Protein AF-A0A6S7LQN9-F1 (afdb_monomer_lite)

pLDDT: mean 71.07, std 19.49, range [30.97, 92.56]

Secondary structure (DSSP, 8-state):
--HHHHHHHHHHHHHHHTGGGS-HHHHHHHHHTSTTTTTTHHHHHHHHHHHHS-S-THHHHHHHHHHHHHT-GGGTT--HHHHHHHHHHHHHSPPGGG---HHHHHHHHHHTSS---TT------------------THHHHHHHHHHTTSSSS------------------------------------

Structure (mmCIF, N/CA/C/O backbone):
data_AF-A0A6S7LQN9-F1
#
_entry.id   AF-A0A6S7LQN9-F1
#
loop_
_atom_site.group_PDB
_atom_site.id
_atom_site.type_symbol
_atom_site.label_atom_id
_atom_site.label_alt_id
_atom_site.label_comp_id
_atom_site.label_asym_id
_atom_site.label_entity_id
_atom_site.label_seq_id
_atom_site.pdbx_PDB_ins_code
_atom_site.Cartn_x
_atom_site.Cartn_y
_atom_site.Cartn_z
_atom_site.occupancy
_atom_site.B_iso_or_equiv
_atom_site.auth_seq_id
_atom_site.auth_comp_id
_atom_site.auth_asym_id
_atom_site.auth_atom_id
_atom_site.pdbx_PDB_model_num
ATOM 1 N N . MET A 1 1 ? -16.834 21.176 18.671 1.00 56.72 1 MET A N 1
ATOM 2 C CA . MET A 1 1 ? -17.525 20.290 19.629 1.00 56.72 1 MET A CA 1
ATOM 3 C C . MET A 1 1 ? -18.292 19.174 18.901 1.00 56.72 1 MET A C 1
ATOM 5 O O . MET A 1 1 ? -19.490 19.031 19.077 1.00 56.72 1 MET A O 1
ATOM 9 N N . LYS A 1 2 ? -17.626 18.422 18.012 1.00 74.44 2 LYS A N 1
ATOM 10 C CA . LYS A 1 2 ? -18.178 17.192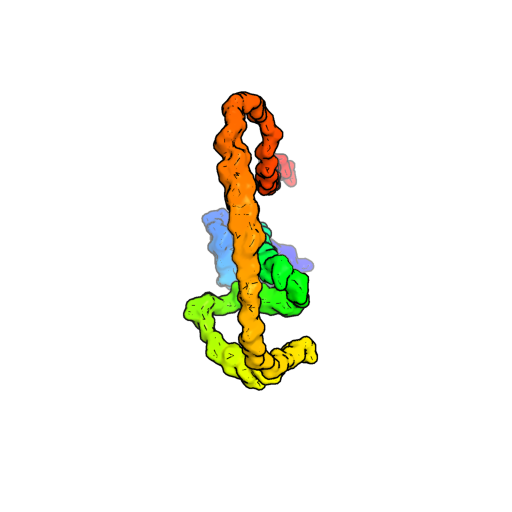 17.399 1.00 74.44 2 LYS A CA 1
ATOM 11 C C . LYS A 1 2 ? -17.255 16.018 17.716 1.00 74.44 2 LYS A C 1
ATOM 13 O O . LYS A 1 2 ? -17.703 15.041 18.285 1.00 74.44 2 LYS A O 1
ATOM 18 N N . ILE A 1 3 ? -15.952 16.218 17.516 1.00 80.56 3 ILE A N 1
ATOM 19 C CA . ILE A 1 3 ? -14.895 15.243 17.828 1.00 80.56 3 ILE A CA 1
ATOM 20 C C . ILE A 1 3 ? -14.912 14.788 19.298 1.00 80.56 3 ILE A C 1
ATOM 22 O O . ILE A 1 3 ? -14.775 13.602 19.558 1.00 80.56 3 ILE A O 1
ATOM 26 N N . GLU A 1 4 ? -15.113 15.697 20.257 1.00 83.69 4 GLU A N 1
ATOM 27 C CA . GLU A 1 4 ? -15.193 15.331 21.684 1.00 83.69 4 GLU A CA 1
ATOM 28 C C . GLU A 1 4 ? -16.375 14.392 21.971 1.00 83.69 4 GLU A C 1
ATOM 30 O O . GLU A 1 4 ? -16.213 13.400 22.671 1.00 83.69 4 GLU A O 1
ATOM 35 N N . CYS A 1 5 ? -17.536 14.635 21.352 1.00 85.62 5 CYS A N 1
ATOM 36 C CA . CYS A 1 5 ? -18.701 13.760 21.485 1.00 85.62 5 CYS A CA 1
ATOM 37 C C . CYS A 1 5 ? -18.461 12.388 20.838 1.00 85.62 5 CYS A C 1
ATOM 39 O O . CYS A 1 5 ? -18.818 11.369 21.419 1.00 85.62 5 CYS A O 1
ATOM 41 N N . GLU A 1 6 ? -17.815 12.348 19.667 1.00 87.56 6 GLU A N 1
ATOM 42 C CA . GLU A 1 6 ? -17.432 11.085 19.015 1.00 87.56 6 GLU A CA 1
ATOM 43 C C . GLU A 1 6 ? -16.449 10.282 19.878 1.00 87.56 6 GLU A C 1
ATOM 45 O O . GLU A 1 6 ? -16.543 9.059 19.982 1.00 87.56 6 GLU A O 1
ATOM 50 N N . TRP A 1 7 ? -15.516 10.968 20.539 1.00 88.62 7 TRP A N 1
ATOM 51 C CA . TRP A 1 7 ? -14.546 10.345 21.433 1.00 88.62 7 TRP A CA 1
ATOM 52 C C . TRP A 1 7 ? -15.206 9.744 22.676 1.00 88.62 7 TRP A C 1
ATOM 54 O O . TRP A 1 7 ? -14.879 8.623 23.074 1.00 88.62 7 TRP A O 1
ATOM 64 N N . ASP A 1 8 ? -16.170 10.448 23.264 1.00 87.94 8 ASP A N 1
ATOM 65 C CA . ASP A 1 8 ? -16.919 9.939 24.411 1.00 87.94 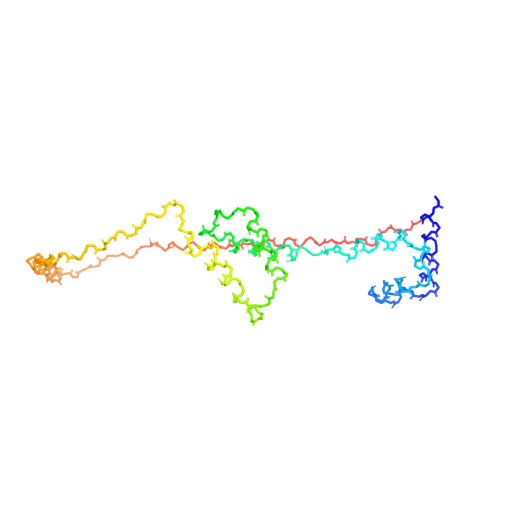8 ASP A CA 1
ATOM 66 C C . ASP A 1 8 ? -17.821 8.754 24.024 1.00 87.94 8 ASP A C 1
ATOM 68 O O . ASP A 1 8 ? -17.883 7.757 24.750 1.00 87.94 8 ASP A O 1
ATOM 72 N N . GLU A 1 9 ? -18.441 8.785 22.840 1.00 86.44 9 GLU A N 1
ATOM 73 C CA . GLU A 1 9 ? -19.190 7.643 22.299 1.00 86.44 9 GLU A CA 1
ATOM 74 C C . GLU A 1 9 ? -18.304 6.412 22.073 1.00 86.44 9 GLU A C 1
ATOM 76 O O . GLU A 1 9 ? -18.732 5.280 22.334 1.00 86.44 9 GLU A O 1
ATOM 81 N N . LEU A 1 10 ? -17.069 6.622 21.610 1.00 86.88 10 LEU A N 1
ATOM 82 C CA . LEU A 1 10 ? -16.093 5.555 21.431 1.00 86.88 10 LEU A CA 1
ATOM 83 C C . LEU A 1 10 ? -15.695 4.935 22.773 1.00 86.88 10 LEU A C 1
ATOM 85 O O . LEU A 1 10 ? -15.707 3.709 22.895 1.00 86.88 10 LEU A O 1
ATOM 89 N N . LYS A 1 11 ? -15.385 5.749 23.791 1.00 87.19 11 LYS A N 1
ATOM 90 C CA . LYS A 1 11 ? -15.075 5.249 25.144 1.00 87.19 11 LYS A CA 1
ATOM 91 C C . LYS A 1 11 ? -16.216 4.406 25.696 1.00 87.19 11 LYS A C 1
ATOM 93 O O . LYS A 1 11 ? -15.990 3.285 26.149 1.00 87.19 11 LYS A O 1
ATOM 98 N N . GLN A 1 12 ? -17.446 4.903 25.569 1.00 86.44 12 GLN A N 1
ATOM 99 C CA . GLN A 1 12 ? -18.625 4.174 26.017 1.00 86.44 12 GLN A CA 1
ATOM 100 C C . GLN A 1 12 ? -18.774 2.842 25.270 1.00 86.44 12 GLN A C 1
ATOM 102 O O . GLN A 1 12 ? -19.103 1.821 25.874 1.00 86.44 12 GLN A O 1
ATOM 107 N N . LEU A 1 13 ? -18.497 2.814 23.963 1.00 84.25 13 LEU A N 1
ATOM 108 C CA . LEU A 1 13 ? -18.514 1.585 23.171 1.00 84.25 13 LEU A CA 1
ATOM 109 C C . LEU A 1 13 ? -17.426 0.597 23.623 1.00 84.25 13 LEU A C 1
ATOM 111 O O . LEU A 1 13 ? -17.706 -0.597 23.724 1.00 84.25 13 LEU A O 1
ATOM 115 N N . VAL A 1 14 ? -16.219 1.072 23.937 1.00 85.12 14 VAL A N 1
ATOM 116 C CA . VAL A 1 14 ? -15.110 0.246 24.449 1.00 85.12 14 VAL A CA 1
ATOM 117 C C . VAL A 1 14 ? -15.461 -0.393 25.790 1.00 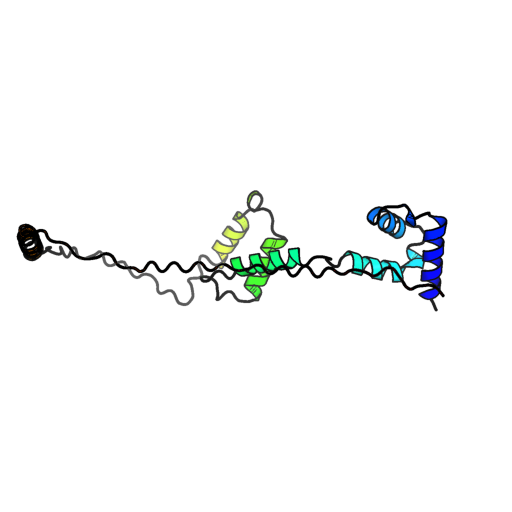85.12 14 VAL A C 1
ATOM 119 O O . VAL A 1 14 ? -15.233 -1.592 25.969 1.00 85.12 14 VAL A O 1
ATOM 122 N N . GLU A 1 15 ? -16.054 0.378 26.701 1.00 83.50 15 GLU A N 1
ATOM 123 C CA . GLU A 1 15 ? -16.475 -0.095 28.023 1.00 83.50 15 GLU A CA 1
ATOM 124 C C . GLU A 1 15 ? -17.654 -1.070 27.944 1.00 83.50 15 GLU A C 1
ATOM 126 O O . GLU A 1 15 ? -17.619 -2.131 28.562 1.00 83.50 15 GLU A O 1
ATOM 131 N N . THR A 1 16 ? -18.666 -0.764 27.129 1.00 82.00 16 THR A N 1
ATOM 132 C CA . THR A 1 16 ? -19.889 -1.582 27.021 1.00 82.00 16 THR A CA 1
ATOM 133 C C . THR A 1 16 ? -19.641 -2.903 26.290 1.00 82.00 16 THR A C 1
ATOM 135 O O . THR A 1 16 ? -20.256 -3.922 26.593 1.00 82.00 16 THR A O 1
ATOM 138 N N . THR A 1 17 ? -18.746 -2.895 25.300 1.00 78.12 17 THR A N 1
ATOM 139 C CA . THR A 1 17 ? -18.571 -4.018 24.363 1.00 78.12 17 THR A CA 1
ATOM 140 C C . THR A 1 17 ? -17.404 -4.932 24.750 1.00 78.12 17 THR A C 1
ATOM 142 O O . THR A 1 17 ? -17.168 -5.938 24.078 1.00 78.12 17 THR A O 1
ATOM 145 N N . GLY A 1 18 ? -16.673 -4.592 25.820 1.00 76.81 18 GLY A N 1
ATOM 146 C CA . GLY A 1 18 ? -15.538 -5.374 26.309 1.00 76.81 18 GLY A CA 1
ATOM 147 C C . GLY A 1 18 ? -14.388 -5.454 25.305 1.00 76.81 18 GLY A C 1
ATOM 148 O O . GLY A 1 18 ? -13.725 -6.480 25.221 1.00 76.81 18 GLY A O 1
ATOM 149 N N . LEU A 1 19 ? -14.143 -4.391 24.526 1.00 77.31 19 LEU A N 1
ATOM 150 C CA . LEU A 1 19 ? -13.122 -4.403 23.462 1.00 77.31 19 LEU A CA 1
ATOM 151 C C . LEU A 1 19 ? -11.696 -4.628 24.002 1.00 77.31 19 LEU A C 1
ATOM 153 O O . LEU A 1 19 ? -10.826 -5.064 23.259 1.00 77.31 19 LEU A O 1
ATOM 157 N N . LYS A 1 20 ? -11.464 -4.392 25.300 1.00 78.56 20 LYS A N 1
ATOM 158 C CA . LYS A 1 20 ? -10.161 -4.564 25.965 1.00 78.56 20 LYS A CA 1
ATOM 159 C C . LYS A 1 20 ? -9.659 -6.013 26.005 1.00 78.56 20 LYS A C 1
ATOM 161 O O . LYS A 1 20 ? -8.464 -6.220 26.167 1.00 78.56 20 LYS A O 1
ATOM 166 N N . THR A 1 21 ? -10.543 -7.005 25.895 1.00 84.44 21 THR A N 1
ATOM 167 C CA . THR A 1 21 ? -10.163 -8.430 25.930 1.00 84.44 21 THR A CA 1
ATOM 168 C C . THR A 1 21 ? -10.005 -9.043 24.539 1.00 84.44 21 THR A C 1
ATOM 170 O O . THR A 1 21 ? -9.638 -10.211 24.425 1.00 84.44 21 THR A O 1
ATOM 173 N N . MET A 1 22 ? -10.293 -8.279 23.481 1.00 84.62 22 MET A N 1
ATOM 174 C CA . MET A 1 22 ? -10.231 -8.736 22.094 1.00 84.62 22 MET A CA 1
ATOM 175 C C . MET A 1 22 ? -8.852 -8.496 21.476 1.00 84.62 22 MET A C 1
ATOM 177 O O . MET A 1 22 ? -8.089 -7.639 21.921 1.00 84.62 22 MET A O 1
ATOM 181 N N . THR A 1 23 ? -8.537 -9.246 20.417 1.00 88.88 23 THR A N 1
ATOM 182 C CA . THR A 1 23 ? -7.324 -8.989 19.635 1.00 88.88 23 THR A CA 1
ATOM 183 C C . THR A 1 23 ? -7.454 -7.674 18.867 1.00 88.88 23 THR A C 1
ATOM 185 O O . THR A 1 23 ? -8.559 -7.236 18.544 1.00 88.88 23 THR A O 1
ATOM 188 N N . TYR A 1 24 ? -6.324 -7.053 18.528 1.00 85.44 24 TYR A N 1
ATOM 189 C CA . TYR A 1 24 ? -6.292 -5.800 17.769 1.00 85.44 24 TYR A CA 1
ATOM 190 C C . TYR A 1 24 ? -7.148 -5.848 16.492 1.00 85.44 24 TYR A C 1
ATOM 192 O O . TYR A 1 24 ? -7.926 -4.933 16.226 1.00 85.44 24 TYR A O 1
ATOM 200 N N . VAL A 1 25 ? -7.046 -6.939 15.726 1.00 87.25 25 VAL A N 1
ATOM 201 C CA . VAL A 1 25 ? -7.793 -7.123 14.472 1.00 87.25 25 VAL A CA 1
ATOM 202 C C . VAL A 1 25 ? -9.295 -7.196 14.739 1.00 87.25 25 VAL A C 1
ATOM 204 O O . VAL A 1 25 ? -10.075 -6.532 14.057 1.00 87.25 25 VAL A O 1
ATOM 207 N N . ASP A 1 26 ? -9.698 -7.945 15.765 1.00 88.38 26 ASP A N 1
ATOM 208 C CA . ASP A 1 26 ? -11.107 -8.109 16.126 1.00 88.38 26 ASP A CA 1
ATOM 209 C C . ASP A 1 26 ? -11.726 -6.797 16.620 1.00 88.38 26 ASP A C 1
ATOM 211 O O . ASP A 1 26 ? -12.876 -6.497 16.293 1.00 88.38 26 ASP A O 1
ATOM 215 N N . VAL A 1 27 ? -10.962 -5.988 17.367 1.00 88.69 27 VAL A N 1
ATOM 216 C CA . VAL A 1 27 ? -11.401 -4.667 17.840 1.00 88.69 27 VAL A CA 1
ATOM 217 C C . VAL A 1 27 ? -11.757 -3.775 16.660 1.00 88.69 27 VAL A C 1
ATOM 219 O O . VAL A 1 27 ? -12.882 -3.277 16.590 1.00 88.69 27 VAL A O 1
ATOM 222 N N . TRP A 1 28 ? -10.835 -3.603 15.709 1.00 88.31 28 TRP A N 1
ATOM 223 C CA . TRP A 1 28 ? -11.076 -2.743 14.552 1.00 88.31 28 TRP A CA 1
ATOM 224 C C . TRP A 1 28 ? -12.162 -3.311 13.639 1.00 88.31 28 TRP A C 1
ATOM 226 O O . TRP A 1 28 ? -13.061 -2.568 13.249 1.00 88.31 28 TRP A O 1
ATOM 236 N N . ALA A 1 29 ? -12.172 -4.621 13.369 1.00 88.19 29 ALA A N 1
ATOM 237 C CA . ALA A 1 29 ? -13.218 -5.257 12.563 1.00 88.19 29 ALA A CA 1
ATOM 238 C C . ALA A 1 29 ? -14.621 -5.023 13.148 1.00 88.19 29 ALA A C 1
ATOM 240 O O . ALA A 1 29 ? -15.570 -4.707 12.420 1.00 88.19 29 ALA A O 1
ATOM 241 N N . LYS A 1 30 ? -14.752 -5.114 14.475 1.00 87.44 30 LYS A N 1
ATOM 242 C CA . LYS A 1 30 ? -16.006 -4.864 15.190 1.00 87.44 30 LYS A CA 1
ATOM 243 C C . LYS A 1 30 ? -16.375 -3.383 15.204 1.00 87.44 30 LYS A C 1
ATOM 245 O O . LYS A 1 30 ? -17.553 -3.060 15.066 1.00 87.44 30 LYS A O 1
ATOM 250 N N . LEU A 1 31 ? -15.392 -2.489 15.309 1.00 87.56 31 LEU A N 1
ATOM 251 C CA . LEU A 1 31 ? -15.600 -1.041 15.266 1.00 87.56 31 LEU A CA 1
ATOM 252 C C . LEU A 1 31 ? -16.098 -0.583 13.885 1.00 87.56 31 LEU A C 1
ATOM 254 O O . LEU A 1 31 ? -17.103 0.125 13.800 1.00 87.56 31 LEU A O 1
ATOM 258 N N . PHE A 1 32 ? -15.479 -1.075 12.806 1.00 87.56 32 PHE A N 1
ATOM 259 C CA . PHE A 1 32 ? -15.881 -0.792 11.422 1.00 87.56 32 PHE A CA 1
ATOM 260 C C . PHE A 1 32 ? -17.215 -1.437 11.021 1.00 87.56 32 PHE A C 1
ATOM 262 O O . PHE A 1 32 ? -17.888 -0.921 10.128 1.00 87.56 32 PHE A O 1
ATOM 269 N N . SER A 1 33 ? -17.611 -2.529 11.681 1.00 86.75 33 SER A N 1
ATOM 270 C CA . SER A 1 33 ? -18.896 -3.214 11.453 1.00 86.75 33 SER A CA 1
ATOM 271 C C . SER A 1 33 ? -20.013 -2.745 12.394 1.00 86.75 33 SER A C 1
ATOM 273 O O . SER A 1 33 ? -21.136 -3.243 12.319 1.00 86.75 33 SER A O 1
ATOM 275 N N . SER A 1 34 ? -19.721 -1.821 13.312 1.00 83.12 34 SER A N 1
ATOM 276 C CA . SER A 1 34 ? -20.685 -1.367 14.311 1.00 83.12 34 SER A CA 1
ATOM 277 C C . SER A 1 34 ? -21.764 -0.467 13.700 1.00 83.12 34 SER A C 1
ATOM 279 O O . SER A 1 34 ? -21.513 0.315 12.783 1.00 83.12 34 SER A O 1
ATOM 281 N N . SER A 1 35 ? -22.972 -0.502 14.269 1.00 79.00 35 SER A N 1
ATOM 282 C CA . SER A 1 35 ? -24.063 0.405 13.878 1.00 79.00 35 SER A CA 1
ATOM 283 C C . SER A 1 35 ? -23.761 1.881 14.171 1.00 79.00 35 SER A C 1
ATOM 285 O O . SER A 1 35 ? -24.465 2.755 13.680 1.00 79.00 35 SER A O 1
ATOM 287 N N . LYS A 1 36 ? -22.722 2.163 14.971 1.00 79.06 36 LYS A N 1
ATOM 288 C CA . LYS A 1 36 ? -22.250 3.511 15.322 1.00 79.06 36 LYS A CA 1
ATOM 289 C C . LYS A 1 36 ? -21.167 4.042 14.373 1.00 79.06 36 LYS A C 1
ATOM 291 O O . LYS A 1 36 ? -20.583 5.088 14.630 1.00 79.06 36 LYS A O 1
ATOM 296 N N . LYS A 1 37 ? -20.893 3.355 13.259 1.00 80.38 37 LYS A N 1
ATOM 297 C CA . LYS A 1 37 ? -19.904 3.792 12.263 1.00 80.38 37 LYS A CA 1
ATOM 298 C C . LYS A 1 37 ? -20.129 5.233 11.788 1.00 80.38 37 LYS A C 1
ATOM 300 O O . LYS A 1 37 ? -19.168 5.972 11.611 1.00 80.38 37 LYS A O 1
ATOM 305 N N . GLU A 1 38 ? -21.383 5.625 11.572 1.00 82.00 38 GLU A N 1
ATOM 306 C CA . GLU A 1 38 ? -21.719 6.966 11.082 1.00 82.00 38 GLU A CA 1
ATOM 307 C C . GLU A 1 38 ? -21.438 8.055 12.122 1.00 82.00 38 GLU A C 1
ATOM 309 O O . GLU A 1 38 ? -20.941 9.124 11.762 1.00 82.00 38 GLU A O 1
ATOM 314 N N . SER A 1 39 ? -21.688 7.779 13.409 1.00 84.50 39 SER A N 1
ATOM 315 C CA . SER A 1 39 ? -21.385 8.735 14.475 1.00 84.50 39 SER A CA 1
ATOM 316 C C . SER A 1 39 ? -19.881 8.865 14.704 1.00 84.50 39 SER A C 1
ATOM 318 O O . SER A 1 39 ? -19.405 9.969 14.913 1.00 84.50 39 SER A O 1
ATOM 320 N N . LEU A 1 40 ? -19.114 7.785 14.533 1.00 85.25 40 LEU A N 1
ATOM 321 C CA . LEU A 1 40 ? -17.652 7.758 14.688 1.00 85.25 40 LEU A CA 1
ATOM 322 C C . LEU A 1 40 ? -16.872 8.053 13.392 1.00 85.25 40 LEU A C 1
ATOM 324 O O . LEU A 1 40 ? -15.691 7.717 13.292 1.00 85.25 40 LEU A O 1
ATOM 328 N N . SER A 1 41 ? -17.520 8.635 12.381 1.00 88.31 41 SER A N 1
ATOM 329 C CA . SER A 1 41 ? -16.964 8.781 11.028 1.00 88.31 41 SER A CA 1
ATOM 330 C C . SER A 1 41 ? -15.589 9.455 10.972 1.00 88.31 41 SER A C 1
ATOM 332 O O . SER A 1 41 ? -14.719 8.965 10.252 1.00 88.31 41 SER A O 1
ATOM 334 N N . ASN A 1 42 ? -15.347 10.525 11.740 1.00 89.69 42 ASN A N 1
ATOM 335 C CA . ASN A 1 42 ? -14.067 11.236 11.679 1.00 89.69 42 ASN A CA 1
ATOM 336 C C . ASN A 1 42 ? -12.942 10.410 12.310 1.00 89.69 42 ASN A C 1
ATOM 338 O O . ASN A 1 42 ? -11.862 10.283 11.733 1.00 89.69 42 ASN A O 1
ATOM 342 N N . ILE A 1 43 ? -13.207 9.806 13.471 1.00 89.75 43 ILE A N 1
ATOM 343 C CA . ILE A 1 43 ? -12.233 8.962 14.174 1.00 89.75 43 ILE A CA 1
ATOM 344 C C . ILE A 1 43 ? -11.916 7.705 13.356 1.00 89.75 43 ILE A C 1
ATOM 346 O O . ILE A 1 43 ? -10.749 7.345 13.205 1.00 89.75 43 ILE A O 1
ATOM 350 N N . LEU A 1 44 ? -12.936 7.058 12.788 1.00 90.31 44 LEU A N 1
ATOM 351 C CA . LEU A 1 44 ? -12.756 5.878 11.943 1.00 90.31 44 LEU A CA 1
ATOM 352 C C . LEU A 1 44 ? -12.008 6.195 10.651 1.00 90.31 44 LEU A C 1
ATOM 354 O O . LEU A 1 44 ? -11.226 5.365 10.204 1.00 90.31 44 LEU A O 1
ATOM 358 N N . HIS A 1 45 ? -12.198 7.384 10.079 1.00 90.56 45 HIS A N 1
ATOM 359 C CA . HIS A 1 45 ? -11.448 7.804 8.899 1.00 90.56 45 HIS A CA 1
ATOM 360 C C . HIS A 1 45 ? -9.957 8.000 9.205 1.00 90.56 45 HIS A C 1
ATOM 362 O O . HIS A 1 45 ? -9.099 7.540 8.454 1.00 90.56 45 HIS A O 1
ATOM 368 N N . VAL A 1 46 ? -9.627 8.621 10.342 1.00 91.62 46 VAL A N 1
ATOM 369 C CA . VAL A 1 46 ? -8.229 8.741 10.789 1.00 91.62 46 VAL A CA 1
ATOM 370 C C . VAL A 1 46 ? -7.630 7.363 11.075 1.00 91.62 46 VAL A C 1
ATOM 372 O O . VAL A 1 46 ? -6.504 7.088 10.663 1.00 91.62 46 VAL A O 1
ATOM 375 N N . ALA A 1 47 ? -8.383 6.482 11.736 1.00 90.19 47 ALA A N 1
ATOM 376 C CA . ALA A 1 47 ? -7.949 5.114 11.990 1.00 90.19 47 ALA A CA 1
ATOM 377 C C . ALA A 1 47 ? -7.712 4.335 10.688 1.00 90.19 47 ALA A C 1
ATOM 379 O O . ALA A 1 47 ? -6.712 3.641 10.576 1.00 90.19 47 ALA A O 1
ATOM 380 N N . GLU A 1 48 ? -8.580 4.483 9.686 1.00 90.69 48 GLU A N 1
ATOM 381 C CA . GLU A 1 48 ? -8.412 3.875 8.363 1.00 90.69 48 GLU A CA 1
ATOM 382 C C . GLU A 1 48 ? -7.105 4.324 7.699 1.00 90.69 48 GLU A C 1
ATOM 384 O O . GLU A 1 48 ? -6.343 3.485 7.225 1.00 90.69 48 GLU A O 1
ATOM 389 N N . ILE A 1 49 ? -6.792 5.624 7.736 1.00 91.31 49 ILE A N 1
ATOM 390 C CA . ILE A 1 49 ? -5.522 6.145 7.210 1.00 91.31 49 ILE A CA 1
ATOM 391 C C . ILE A 1 49 ? -4.338 5.534 7.966 1.00 91.31 49 ILE A C 1
ATOM 393 O O . ILE A 1 49 ? -3.407 5.035 7.339 1.00 91.31 49 ILE A O 1
ATOM 397 N N . LEU A 1 50 ? -4.380 5.534 9.302 1.00 89.88 50 LEU A N 1
ATOM 398 C CA . LEU A 1 50 ? -3.305 4.993 10.140 1.00 89.88 50 LEU A CA 1
ATOM 399 C C . LEU A 1 50 ? -3.081 3.492 9.917 1.00 89.88 50 LEU A C 1
ATOM 401 O O . LEU A 1 50 ? -1.939 3.045 9.911 1.00 89.88 50 LEU A O 1
ATOM 405 N N . LEU A 1 51 ? -4.152 2.727 9.700 1.00 88.12 51 LEU A N 1
ATOM 406 C CA . LEU A 1 51 ? -4.095 1.284 9.455 1.00 88.12 51 LEU A CA 1
ATOM 407 C C . LEU A 1 51 ? -3.504 0.926 8.084 1.00 88.12 51 LEU A C 1
ATOM 409 O O . LEU A 1 51 ? -3.021 -0.190 7.903 1.00 88.12 51 LEU A O 1
ATOM 413 N N . VAL A 1 52 ? -3.538 1.852 7.122 1.00 88.62 52 VAL A N 1
ATOM 414 C CA . VAL A 1 52 ? -2.945 1.667 5.788 1.00 88.62 52 VAL A CA 1
ATOM 415 C C . VAL A 1 52 ? -1.448 1.996 5.780 1.00 88.62 52 VAL A C 1
ATOM 417 O O . VAL A 1 52 ? -0.720 1.509 4.911 1.00 88.62 52 VAL A O 1
ATOM 420 N N . VAL A 1 53 ? -0.960 2.791 6.738 1.00 84.94 53 VAL A N 1
ATOM 421 C CA . VAL A 1 53 ? 0.460 3.150 6.805 1.00 84.94 53 VAL A CA 1
ATOM 422 C C . VAL A 1 53 ? 1.285 1.919 7.206 1.00 84.94 53 VAL A C 1
ATOM 424 O O . VAL A 1 53 ? 1.060 1.342 8.272 1.00 84.94 53 VAL A O 1
ATOM 427 N N . PRO A 1 54 ? 2.264 1.495 6.387 1.00 77.31 54 PRO A N 1
ATOM 428 C CA . PRO A 1 54 ? 3.130 0.383 6.745 1.00 77.31 54 PRO A CA 1
ATOM 429 C C . PRO A 1 54 ? 3.966 0.745 7.977 1.00 77.31 54 PRO A C 1
ATOM 431 O O . PRO A 1 54 ? 4.687 1.737 7.981 1.00 77.31 54 PRO A O 1
ATOM 434 N N . ILE A 1 55 ? 3.901 -0.099 9.007 1.00 79.06 55 ILE A N 1
ATOM 435 C CA . ILE A 1 55 ? 4.676 0.067 10.250 1.00 79.06 55 ILE A CA 1
ATOM 436 C C . ILE A 1 55 ? 6.175 -0.210 10.010 1.00 79.06 55 ILE A C 1
ATOM 438 O O . ILE A 1 55 ? 7.023 0.239 10.774 1.00 79.06 55 ILE A O 1
ATOM 442 N N . SER A 1 56 ? 6.520 -0.943 8.943 1.00 82.19 56 SER A N 1
ATOM 443 C CA . SER A 1 56 ? 7.890 -1.381 8.659 1.00 82.19 56 SER A CA 1
ATOM 444 C C . SER A 1 56 ? 8.431 -0.843 7.337 1.00 82.19 56 SER A C 1
ATOM 446 O O . SER A 1 56 ? 7.785 -0.936 6.288 1.00 82.19 56 SER A O 1
ATOM 448 N N . ASN A 1 57 ? 9.691 -0.407 7.381 1.00 84.62 57 ASN A N 1
ATOM 449 C CA . ASN A 1 57 ? 10.474 -0.017 6.212 1.00 84.62 57 ASN A CA 1
ATOM 450 C C . ASN A 1 57 ? 10.941 -1.211 5.364 1.00 84.62 57 ASN A C 1
ATOM 452 O O . ASN A 1 57 ? 11.391 -1.001 4.242 1.00 84.62 57 ASN A O 1
ATOM 456 N N . ALA A 1 58 ? 10.762 -2.461 5.808 1.00 86.75 58 ALA A N 1
ATOM 457 C CA . ALA A 1 58 ? 11.221 -3.650 5.078 1.00 86.75 58 ALA A CA 1
ATOM 458 C C . ALA A 1 58 ? 10.630 -3.767 3.657 1.00 86.75 58 ALA A C 1
ATOM 460 O O . ALA A 1 58 ? 11.217 -4.365 2.753 1.00 86.75 58 ALA A O 1
ATOM 461 N N . THR A 1 59 ? 9.436 -3.215 3.422 1.00 82.50 59 THR A N 1
ATOM 462 C CA . THR A 1 59 ? 8.853 -3.149 2.071 1.00 82.50 59 THR A CA 1
ATOM 463 C C . THR A 1 59 ? 9.553 -2.103 1.204 1.00 82.50 59 THR A C 1
ATOM 465 O O . THR A 1 59 ? 9.787 -2.356 0.023 1.00 82.50 59 THR A O 1
ATOM 468 N N . LEU A 1 60 ? 9.943 -0.965 1.786 1.00 86.38 60 LEU A N 1
ATOM 469 C CA . LEU A 1 60 ? 10.721 0.063 1.096 1.00 86.38 60 LEU A CA 1
ATOM 470 C C . LEU A 1 60 ? 12.133 -0.437 0.792 1.00 86.38 60 LEU A C 1
ATOM 472 O O . LEU A 1 60 ? 12.601 -0.265 -0.327 1.00 86.38 60 LEU A O 1
ATOM 476 N N . GLU A 1 61 ? 12.777 -1.131 1.728 1.00 90.38 61 GLU A N 1
ATOM 477 C CA . GLU A 1 61 ? 14.092 -1.749 1.521 1.00 90.38 61 GLU A CA 1
ATOM 478 C C . GLU A 1 61 ? 14.067 -2.742 0.357 1.00 90.38 61 GLU A C 1
ATOM 480 O O . GLU A 1 61 ? 14.882 -2.638 -0.557 1.00 90.38 61 GLU A O 1
ATOM 485 N N . ARG A 1 62 ? 13.064 -3.632 0.305 1.00 89.19 62 ARG A N 1
ATOM 486 C CA . ARG A 1 62 ? 12.871 -4.541 -0.839 1.00 89.19 62 ARG A CA 1
ATOM 487 C C . ARG A 1 62 ? 12.663 -3.791 -2.156 1.00 89.19 62 ARG A C 1
ATOM 489 O O . ARG A 1 62 ? 13.173 -4.218 -3.197 1.00 89.19 62 ARG A O 1
ATOM 496 N N . MET A 1 63 ? 11.943 -2.670 -2.126 1.00 89.75 63 MET A N 1
ATOM 497 C CA . MET A 1 63 ? 11.756 -1.815 -3.299 1.00 89.75 63 MET A CA 1
ATOM 498 C C . MET A 1 63 ? 13.076 -1.161 -3.736 1.00 89.75 63 MET A C 1
ATOM 500 O O . MET A 1 63 ? 13.374 -1.158 -4.929 1.00 89.75 63 MET A O 1
ATOM 504 N N . PHE A 1 64 ? 13.905 -0.690 -2.802 1.00 89.25 64 PHE A N 1
ATOM 505 C CA . PHE A 1 64 ? 15.228 -0.133 -3.097 1.00 89.25 64 PHE A CA 1
ATOM 506 C C . PHE A 1 64 ? 16.208 -1.188 -3.609 1.00 89.25 64 PHE A C 1
ATOM 508 O O . PHE A 1 64 ? 16.899 -0.944 -4.595 1.00 89.25 64 PHE A O 1
ATOM 515 N N . SER A 1 65 ? 16.224 -2.391 -3.031 1.00 90.50 65 SER A N 1
ATOM 516 C CA . SER A 1 65 ? 17.011 -3.504 -3.572 1.00 90.50 65 SER A CA 1
ATOM 517 C C . SER A 1 65 ? 16.593 -3.827 -5.009 1.00 90.50 65 SER A C 1
ATOM 519 O O . SER A 1 65 ? 17.441 -4.011 -5.879 1.00 90.50 65 SER A O 1
ATOM 521 N N . THR A 1 66 ? 15.289 -3.825 -5.294 1.00 89.75 66 THR A N 1
ATOM 522 C CA . THR A 1 66 ? 14.765 -4.033 -6.654 1.00 89.75 66 THR A CA 1
ATOM 523 C C . THR A 1 66 ? 15.162 -2.897 -7.594 1.00 89.75 66 THR A C 1
ATOM 525 O O . THR A 1 66 ? 15.554 -3.137 -8.737 1.00 89.75 66 THR A O 1
ATOM 528 N N . MET A 1 67 ? 15.106 -1.655 -7.117 1.00 90.88 67 MET A N 1
ATOM 529 C CA . MET A 1 67 ? 15.564 -0.494 -7.869 1.00 90.88 67 MET A CA 1
ATOM 530 C C . MET A 1 67 ? 17.055 -0.608 -8.207 1.00 90.88 67 MET A C 1
ATOM 532 O O . MET A 1 67 ? 17.417 -0.384 -9.360 1.00 90.88 67 MET A O 1
ATOM 536 N N . ASN A 1 68 ? 17.891 -1.054 -7.267 1.00 88.94 68 ASN A N 1
ATOM 537 C CA . ASN A 1 68 ? 19.316 -1.311 -7.498 1.00 88.94 68 ASN A CA 1
ATOM 538 C C . ASN A 1 68 ? 19.544 -2.422 -8.538 1.00 88.94 68 ASN A C 1
ATOM 540 O O . ASN A 1 68 ? 20.433 -2.303 -9.375 1.00 88.94 68 ASN A O 1
ATOM 544 N N . LEU A 1 69 ? 18.707 -3.467 -8.568 1.00 87.75 69 LEU A N 1
ATOM 545 C CA . LEU A 1 69 ? 18.761 -4.491 -9.625 1.00 87.75 69 LEU A CA 1
ATOM 546 C C . LEU A 1 69 ? 18.406 -3.922 -11.009 1.00 87.75 69 LEU A C 1
ATOM 548 O O . LEU A 1 69 ? 19.015 -4.287 -12.019 1.00 87.75 69 LEU A O 1
ATOM 552 N N . ILE A 1 70 ? 17.421 -3.025 -11.074 1.00 86.81 70 ILE A N 1
ATOM 553 C CA . ILE A 1 70 ? 17.022 -2.351 -12.319 1.00 86.81 70 ILE A CA 1
ATOM 554 C C . ILE A 1 70 ? 18.122 -1.382 -12.782 1.00 86.81 70 ILE A C 1
ATOM 556 O O . ILE A 1 70 ? 18.439 -1.338 -13.976 1.00 86.81 70 ILE A O 1
ATOM 560 N N . HIS A 1 71 ? 18.749 -0.684 -11.835 1.00 85.69 71 HIS A N 1
ATOM 561 C CA .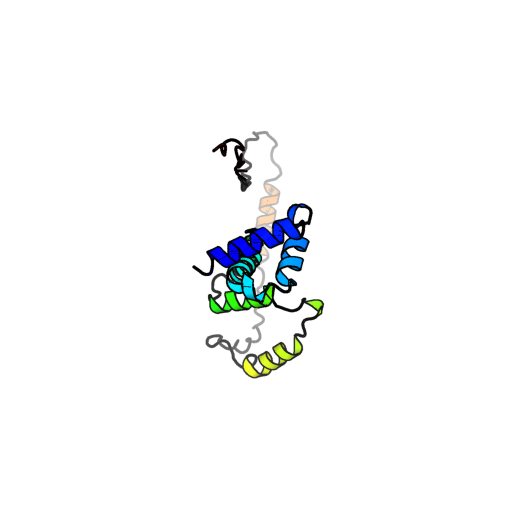 HIS A 1 71 ? 19.940 0.152 -11.991 1.00 85.69 71 HIS A CA 1
ATOM 562 C C . HIS A 1 71 ? 21.248 -0.654 -11.901 1.00 85.69 71 HIS A C 1
ATOM 564 O O . HIS A 1 71 ? 22.237 -0.191 -11.349 1.00 85.69 71 HIS A O 1
ATOM 570 N N . SER A 1 72 ? 21.288 -1.869 -12.453 1.00 78.94 72 SER A N 1
ATOM 571 C CA . SER A 1 72 ? 22.562 -2.579 -12.628 1.00 78.94 72 SER A CA 1
ATOM 572 C C . SER A 1 72 ? 23.527 -1.732 -13.472 1.00 78.94 72 SER A C 1
ATOM 574 O O . SER A 1 72 ? 23.057 -1.091 -14.413 1.00 78.94 72 SER A O 1
ATOM 576 N N . ASP A 1 73 ? 24.843 -1.824 -13.253 1.00 59.16 73 ASP A N 1
ATOM 577 C CA . ASP A 1 73 ? 25.870 -0.976 -13.894 1.00 59.16 73 ASP A CA 1
ATOM 578 C C . ASP A 1 73 ? 25.715 -0.772 -15.412 1.00 59.16 73 ASP A C 1
ATOM 580 O O . ASP A 1 73 ? 25.874 0.327 -15.945 1.00 59.16 73 ASP A O 1
ATOM 584 N N . TRP A 1 74 ? 25.308 -1.821 -16.126 1.00 61.66 74 TRP A N 1
ATOM 585 C CA . TRP A 1 74 ? 25.095 -1.816 -17.579 1.00 61.66 74 TRP A CA 1
ATOM 586 C C . TRP A 1 74 ? 23.827 -1.065 -18.035 1.00 61.66 74 TRP A C 1
ATOM 588 O O . TRP A 1 74 ? 23.612 -0.857 -19.231 1.00 61.66 74 TRP A O 1
ATOM 598 N N . ARG A 1 75 ? 22.962 -0.681 -17.093 1.00 64.94 75 ARG A N 1
ATOM 599 C CA . ARG A 1 75 ? 21.655 -0.029 -17.276 1.00 64.94 75 ARG A CA 1
ATOM 600 C C . ARG A 1 75 ? 21.556 1.332 -16.576 1.00 64.94 75 ARG A C 1
ATOM 602 O O . ARG A 1 75 ? 20.480 1.926 -16.611 1.00 64.94 75 ARG A O 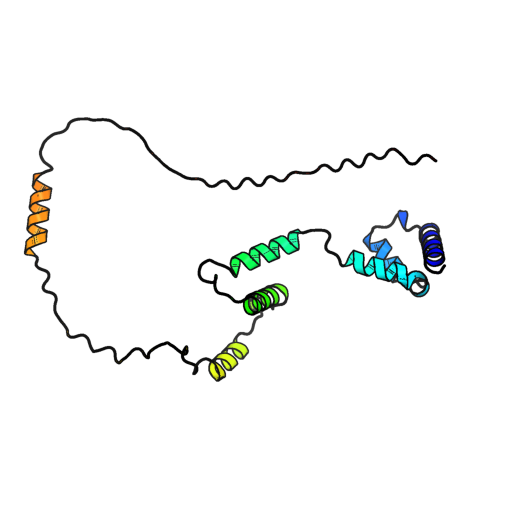1
ATOM 609 N N . ASN A 1 76 ? 22.657 1.882 -16.054 1.00 70.50 76 ASN A N 1
ATOM 610 C CA . ASN A 1 76 ? 22.694 3.156 -15.312 1.00 70.50 76 ASN A CA 1
ATOM 611 C C . ASN A 1 76 ? 22.184 4.396 -16.081 1.00 70.50 76 ASN A C 1
ATOM 613 O O . ASN A 1 76 ? 22.036 5.465 -15.501 1.00 70.50 76 ASN A O 1
ATOM 617 N N . CYS A 1 77 ? 21.855 4.275 -17.371 1.00 76.75 77 CYS A N 1
ATOM 618 C CA . CYS A 1 77 ? 21.231 5.335 -18.172 1.00 76.75 77 CYS A CA 1
ATOM 619 C C . CYS A 1 77 ? 19.700 5.193 -18.315 1.00 76.75 77 CYS A C 1
ATOM 621 O O . CYS A 1 77 ? 19.096 5.755 -19.242 1.00 76.75 77 CYS A O 1
ATOM 623 N N . LEU A 1 78 ? 19.045 4.400 -17.462 1.00 82.25 78 LEU A N 1
ATOM 624 C CA . LEU A 1 78 ? 17.593 4.293 -17.484 1.00 82.25 78 LEU A CA 1
ATOM 625 C C . LEU A 1 78 ? 16.972 5.584 -16.931 1.00 82.25 78 LEU A C 1
ATOM 627 O O . LEU A 1 78 ? 17.262 6.014 -15.826 1.00 82.25 78 LEU A O 1
ATOM 631 N N . GLY A 1 79 ? 16.134 6.233 -17.741 1.00 84.69 79 GLY A N 1
ATOM 632 C CA . GLY A 1 79 ? 15.444 7.454 -17.322 1.00 84.69 79 GLY A CA 1
ATOM 633 C C . GLY A 1 79 ? 14.386 7.144 -16.264 1.00 84.69 79 GLY A C 1
ATOM 634 O O . GLY A 1 79 ? 13.782 6.074 -16.318 1.00 84.69 79 GLY A O 1
ATOM 635 N N . GLU A 1 80 ? 14.120 8.095 -15.375 1.00 88.44 80 GLU A N 1
ATOM 636 C CA . GLU A 1 80 ? 13.205 7.976 -14.228 1.00 88.44 80 GLU A CA 1
ATOM 637 C C . GLU A 1 80 ? 11.860 7.317 -14.579 1.00 88.44 80 GLU A C 1
ATOM 639 O O . GLU A 1 80 ? 11.513 6.273 -14.036 1.00 88.44 80 GLU A O 1
ATOM 644 N N . LYS A 1 81 ? 11.165 7.816 -15.609 1.00 89.44 81 LYS A N 1
ATOM 645 C CA . LYS A 1 81 ? 9.881 7.252 -16.071 1.00 89.44 81 LYS A CA 1
ATOM 646 C C . LYS A 1 81 ? 9.959 5.773 -16.468 1.00 89.44 81 LYS A C 1
ATOM 648 O O . LYS A 1 81 ? 8.978 5.039 -16.385 1.00 89.44 81 LYS A O 1
ATOM 653 N N . ARG A 1 82 ? 11.107 5.318 -16.978 1.00 88.12 82 ARG A N 1
ATOM 654 C CA . ARG A 1 82 ? 11.307 3.905 -17.336 1.00 88.12 82 ARG A CA 1
ATOM 655 C C . ARG A 1 82 ? 11.531 3.059 -16.090 1.00 88.12 82 ARG A C 1
ATOM 657 O O . ARG A 1 82 ? 10.991 1.962 -16.038 1.00 88.12 82 ARG A O 1
ATOM 664 N N . VAL A 1 83 ? 12.279 3.572 -15.117 1.00 90.38 83 VAL A N 1
ATOM 665 C CA . VAL A 1 83 ? 12.500 2.919 -13.820 1.00 90.38 83 VAL A CA 1
ATOM 666 C C . VAL A 1 83 ? 11.172 2.764 -13.081 1.00 90.38 83 VAL A C 1
ATOM 668 O O . VAL A 1 83 ? 10.829 1.651 -12.705 1.00 90.38 83 VAL A O 1
ATOM 671 N N . GLU A 1 84 ? 10.374 3.831 -12.994 1.00 91.31 84 GLU A N 1
ATOM 672 C CA . GLU A 1 84 ? 9.033 3.814 -12.392 1.00 91.31 84 GLU A CA 1
ATOM 673 C C . GLU A 1 84 ? 8.130 2.757 -13.045 1.00 91.31 84 GLU A C 1
ATOM 675 O O . GLU A 1 84 ? 7.520 1.937 -12.363 1.00 91.31 84 GLU A O 1
ATOM 680 N N . ASN A 1 85 ? 8.086 2.716 -14.382 1.00 91.25 85 ASN A N 1
ATOM 681 C CA . ASN A 1 85 ? 7.298 1.715 -15.098 1.00 91.25 85 ASN A CA 1
ATOM 682 C C . ASN A 1 85 ? 7.767 0.281 -14.804 1.00 91.25 85 ASN A C 1
ATOM 684 O O . ASN A 1 85 ? 6.928 -0.609 -14.695 1.00 91.25 85 ASN A O 1
ATOM 688 N N . LEU A 1 86 ? 9.080 0.044 -14.701 1.00 90.75 86 LEU A N 1
ATOM 689 C CA . LEU A 1 86 ? 9.619 -1.276 -14.365 1.00 90.75 86 LEU A CA 1
ATOM 690 C C . LEU A 1 86 ? 9.320 -1.659 -12.914 1.00 90.75 86 LEU A C 1
ATOM 692 O O . LEU A 1 86 ? 8.949 -2.804 -12.677 1.00 90.75 86 LEU A O 1
ATOM 696 N N . LEU A 1 87 ? 9.415 -0.716 -11.970 1.00 91.38 87 LEU A N 1
ATOM 697 C CA . LEU A 1 87 ? 9.005 -0.936 -10.580 1.00 91.38 87 LEU A CA 1
ATOM 698 C C . LEU A 1 87 ? 7.518 -1.282 -10.500 1.00 91.38 87 LEU A C 1
ATOM 700 O O . LEU A 1 87 ? 7.155 -2.252 -9.846 1.00 91.38 87 LEU A O 1
ATOM 704 N N . ARG A 1 88 ? 6.656 -0.551 -11.216 1.00 92.31 88 ARG A N 1
ATOM 705 C CA . ARG A 1 88 ? 5.217 -0.842 -11.244 1.00 92.31 88 ARG A CA 1
ATOM 706 C C . ARG A 1 88 ? 4.927 -2.225 -11.823 1.00 92.31 88 ARG A C 1
ATOM 708 O O . ARG A 1 88 ? 4.131 -2.96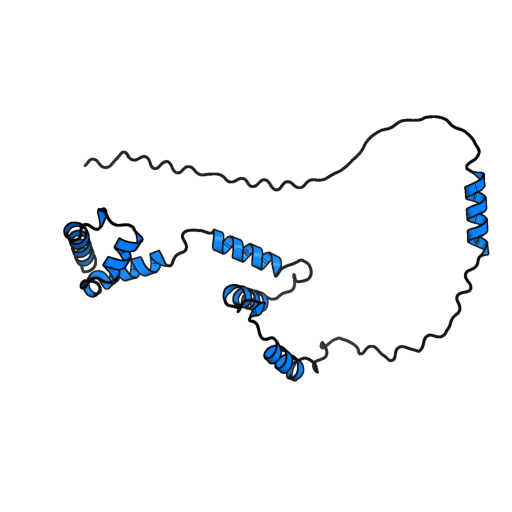2 -11.257 1.00 92.31 88 ARG A O 1
ATOM 715 N N . ILE A 1 89 ? 5.609 -2.613 -12.904 1.00 91.12 89 ILE A N 1
ATOM 716 C CA . ILE A 1 89 ? 5.509 -3.977 -13.452 1.00 91.12 89 ILE A CA 1
ATOM 717 C C . ILE A 1 89 ? 6.000 -5.013 -12.435 1.00 91.12 89 ILE A C 1
ATOM 719 O O . ILE A 1 89 ? 5.442 -6.099 -12.372 1.00 91.12 89 ILE A O 1
ATOM 723 N N . TRP A 1 90 ? 7.020 -4.707 -11.637 1.00 88.94 90 TRP A N 1
ATOM 724 C CA . TRP A 1 90 ? 7.508 -5.628 -10.615 1.00 88.94 90 TRP A CA 1
ATOM 725 C C . TRP A 1 90 ? 6.514 -5.807 -9.456 1.00 88.94 90 TRP A C 1
ATOM 727 O O . TRP A 1 90 ? 6.316 -6.931 -9.006 1.00 88.94 90 TRP A O 1
ATOM 737 N N . VAL A 1 91 ? 5.864 -4.728 -9.003 1.00 89.62 91 VAL A N 1
ATOM 738 C CA . VAL A 1 91 ? 4.891 -4.765 -7.893 1.00 89.62 91 VAL A CA 1
ATOM 739 C C . VAL A 1 91 ? 3.542 -5.352 -8.322 1.00 89.62 91 VAL A C 1
ATOM 741 O O . VAL A 1 91 ? 2.980 -6.187 -7.620 1.00 89.62 91 VAL A O 1
ATOM 744 N N . GLU A 1 92 ? 3.004 -4.901 -9.455 1.00 91.06 92 GLU A N 1
ATOM 745 C CA . GLU A 1 92 ? 1.624 -5.189 -9.882 1.00 91.06 92 GLU A CA 1
ATOM 746 C C . GLU A 1 92 ? 1.547 -6.222 -11.014 1.00 91.06 92 GLU A C 1
ATOM 748 O O . GLU A 1 92 ? 0.460 -6.650 -11.409 1.00 91.06 92 GLU A O 1
ATOM 753 N N . GLY A 1 93 ? 2.689 -6.590 -11.597 1.00 89.81 93 GLY A N 1
ATOM 754 C CA . GLY A 1 93 ? 2.729 -7.465 -12.758 1.00 89.81 93 GLY A CA 1
ATOM 755 C C . GLY A 1 93 ? 2.325 -8.905 -12.440 1.00 89.81 93 GLY A C 1
ATOM 756 O O . GLY A 1 93 ? 2.484 -9.386 -11.316 1.00 89.81 93 GLY A O 1
ATOM 757 N N . PRO A 1 94 ? 1.816 -9.638 -13.444 1.00 91.06 94 PRO A N 1
ATOM 758 C CA . PRO A 1 94 ? 1.552 -11.059 -13.294 1.00 91.06 94 PRO A CA 1
ATOM 759 C C . PRO A 1 94 ? 2.859 -11.823 -13.057 1.00 91.06 94 PRO A C 1
ATOM 761 O O . PRO A 1 94 ? 3.917 -11.455 -13.569 1.00 91.06 94 PRO A O 1
ATOM 764 N N . ALA A 1 95 ? 2.766 -12.938 -12.330 1.00 89.06 95 ALA A N 1
ATOM 765 C CA . ALA A 1 95 ? 3.877 -13.872 -12.190 1.00 89.06 95 ALA A CA 1
ATOM 766 C C . ALA A 1 95 ? 4.429 -14.272 -13.576 1.00 89.06 95 ALA A C 1
ATOM 768 O O . ALA A 1 95 ? 3.642 -14.415 -14.519 1.00 89.06 95 ALA A O 1
ATOM 769 N N . PRO A 1 96 ? 5.747 -14.510 -13.708 1.00 85.81 96 PRO A N 1
ATOM 770 C CA . PRO A 1 96 ? 6.379 -14.786 -15.000 1.00 85.81 96 PRO A CA 1
ATOM 771 C C . PRO A 1 96 ? 5.763 -15.991 -15.726 1.00 85.81 96 PRO A C 1
ATOM 773 O O . PRO A 1 96 ? 5.683 -15.996 -16.948 1.00 85.81 96 PRO A O 1
ATOM 776 N N . GLU A 1 97 ? 5.259 -16.975 -14.981 1.00 92.56 97 GLU A N 1
ATOM 777 C CA . GLU A 1 97 ? 4.583 -18.170 -15.507 1.00 92.56 97 GLU A CA 1
ATOM 778 C C . GLU A 1 97 ? 3.225 -17.871 -16.159 1.00 92.56 97 GLU A C 1
ATOM 780 O O . GLU A 1 97 ? 2.787 -18.590 -17.052 1.00 92.56 97 GLU A O 1
ATOM 785 N N . LYS A 1 98 ? 2.543 -16.816 -15.702 1.00 92.19 98 LYS A N 1
ATOM 786 C CA . LYS A 1 98 ? 1.208 -16.413 -16.169 1.00 92.19 98 LYS A CA 1
ATOM 787 C C . LYS A 1 98 ? 1.265 -15.273 -17.185 1.00 92.19 98 LYS A C 1
ATOM 789 O O . LYS A 1 98 ? 0.222 -14.832 -17.666 1.00 92.19 98 LYS A O 1
ATOM 794 N N . PHE A 1 99 ? 2.456 -14.757 -17.475 1.00 90.81 99 PHE A N 1
ATOM 795 C CA . PHE A 1 99 ? 2.630 -13.628 -18.373 1.00 90.81 99 PHE A CA 1
ATOM 796 C C . PHE A 1 99 ? 2.604 -14.082 -19.837 1.00 90.81 99 PHE A C 1
ATOM 798 O O . PHE A 1 99 ? 3.497 -14.792 -20.298 1.00 90.81 99 PHE A O 1
ATOM 805 N N . ASP A 1 100 ? 1.603 -13.622 -20.590 1.00 92.19 100 ASP A N 1
ATOM 806 C CA . ASP A 1 100 ? 1.564 -13.804 -22.040 1.00 92.19 100 ASP A CA 1
ATOM 807 C C . ASP A 1 100 ? 2.359 -12.700 -22.757 1.00 92.19 100 ASP A C 1
ATOM 809 O O . ASP A 1 100 ? 1.975 -11.528 -22.792 1.00 92.19 100 ASP A O 1
ATOM 813 N N . ALA A 1 101 ? 3.481 -13.093 -23.362 1.00 89.81 101 ALA A N 1
ATOM 814 C CA . ALA A 1 101 ? 4.343 -12.204 -24.132 1.00 89.81 101 ALA A CA 1
ATOM 815 C C . ALA A 1 101 ? 3.849 -11.942 -25.569 1.00 89.81 101 ALA A C 1
ATOM 817 O O . ALA A 1 101 ? 4.311 -10.981 -26.192 1.00 89.81 101 ALA A O 1
ATOM 818 N N . GLN A 1 102 ? 2.929 -12.750 -26.112 1.00 92.00 102 GLN A N 1
ATOM 819 C CA . GLN A 1 102 ? 2.460 -12.625 -27.499 1.00 92.00 102 GLN A CA 1
ATOM 820 C C . GLN A 1 102 ? 1.918 -11.232 -27.865 1.00 92.00 102 GLN A C 1
ATOM 822 O O . GLN A 1 102 ? 2.366 -10.681 -28.876 1.00 92.00 102 GLN A O 1
ATOM 827 N N . PRO A 1 103 ? 1.039 -10.587 -27.070 1.00 89.44 103 PRO A N 1
ATOM 828 C CA . PRO A 1 103 ? 0.532 -9.256 -27.413 1.00 89.44 103 PRO A CA 1
ATOM 829 C C . PRO A 1 103 ? 1.631 -8.186 -27.415 1.00 89.44 103 PRO A C 1
ATOM 831 O O . PRO A 1 103 ? 1.608 -7.254 -28.224 1.00 89.44 103 PRO A O 1
ATOM 834 N N . VAL A 1 104 ? 2.624 -8.318 -26.531 1.00 86.94 104 VAL A N 1
ATOM 835 C CA . VAL A 1 104 ? 3.765 -7.396 -26.468 1.00 86.94 104 VAL A CA 1
ATOM 836 C C . VAL A 1 104 ? 4.660 -7.573 -27.688 1.00 86.94 104 VAL A C 1
ATOM 838 O O . VAL A 1 104 ? 5.075 -6.578 -28.285 1.00 86.94 104 VAL A O 1
ATOM 841 N N . LEU A 1 105 ? 4.923 -8.821 -28.083 1.00 88.75 105 LEU A N 1
ATOM 842 C CA . LEU A 1 105 ? 5.711 -9.143 -29.268 1.00 88.75 105 LEU A CA 1
ATOM 843 C C . LEU A 1 105 ? 5.036 -8.639 -30.542 1.00 88.75 105 LEU A C 1
ATOM 845 O O . LEU A 1 105 ? 5.695 -7.946 -31.310 1.00 88.75 105 LEU A O 1
ATOM 849 N N . ALA A 1 106 ? 3.735 -8.887 -30.723 1.00 90.12 106 ALA A N 1
ATOM 850 C CA . ALA A 1 106 ? 2.976 -8.381 -31.868 1.00 90.12 106 ALA A CA 1
ATOM 851 C C . ALA A 1 106 ? 3.095 -6.852 -31.978 1.00 90.12 106 ALA A C 1
ATOM 853 O O . ALA A 1 106 ? 3.578 -6.320 -32.982 1.00 90.12 106 ALA A O 1
ATOM 854 N N . ARG A 1 107 ? 2.814 -6.137 -30.880 1.00 87.75 107 ARG A N 1
ATOM 855 C CA . ARG A 1 107 ? 2.944 -4.675 -30.821 1.00 87.75 107 ARG A CA 1
ATOM 856 C C . ARG A 1 107 ? 4.373 -4.194 -31.087 1.00 87.75 107 ARG A C 1
ATOM 858 O O . ARG A 1 107 ? 4.563 -3.157 -31.726 1.00 87.75 107 ARG A O 1
ATOM 865 N N . TRP A 1 108 ? 5.384 -4.895 -30.575 1.00 85.75 108 TRP A N 1
ATOM 866 C CA . TRP A 1 108 ? 6.786 -4.558 -30.821 1.00 85.75 108 TRP A CA 1
ATOM 867 C C . TRP A 1 108 ? 7.166 -4.788 -32.285 1.00 85.75 108 TRP A C 1
ATOM 869 O O . TRP A 1 108 ? 7.837 -3.941 -32.872 1.00 85.75 108 TRP A O 1
ATOM 879 N N . THR A 1 109 ? 6.702 -5.874 -32.903 1.00 86.38 109 THR A N 1
ATOM 880 C CA . THR A 1 109 ? 6.952 -6.140 -34.323 1.00 86.38 109 THR A CA 1
ATOM 881 C C . THR A 1 109 ? 6.299 -5.108 -35.233 1.00 86.38 109 THR A C 1
ATOM 883 O O . THR A 1 109 ? 6.933 -4.640 -36.174 1.00 86.38 109 THR A O 1
ATOM 886 N N . GLU A 1 110 ? 5.084 -4.672 -34.904 1.00 83.56 110 GLU A N 1
ATOM 887 C CA . GLU A 1 110 ? 4.364 -3.650 -35.665 1.00 83.56 110 GLU A CA 1
ATOM 888 C C . GLU A 1 110 ? 5.006 -2.260 -35.545 1.00 83.56 110 GLU A C 1
ATOM 890 O O . GLU A 1 110 ? 5.078 -1.526 -36.529 1.00 83.56 110 GLU A O 1
ATOM 895 N N . LYS A 1 111 ? 5.465 -1.876 -34.343 1.00 77.38 111 LYS A N 1
ATOM 896 C CA . LYS A 1 111 ? 5.902 -0.494 -34.057 1.00 77.38 111 LYS A CA 1
ATOM 897 C C . LYS A 1 111 ? 7.414 -0.285 -34.037 1.00 77.38 111 LYS A C 1
ATOM 899 O O . LYS A 1 111 ? 7.877 0.804 -34.362 1.00 77.38 111 LYS A O 1
ATOM 904 N N . CYS A 1 112 ? 8.176 -1.290 -33.618 1.00 67.19 112 CYS A N 1
ATOM 905 C CA . CYS A 1 112 ? 9.593 -1.150 -33.278 1.00 67.19 112 CYS A CA 1
ATOM 906 C C . CYS A 1 112 ? 10.518 -2.031 -34.125 1.00 67.19 112 CYS A C 1
ATOM 908 O O . CYS A 1 112 ? 11.653 -1.623 -34.353 1.00 67.19 112 CYS A O 1
ATOM 910 N N . ALA A 1 113 ? 10.081 -3.197 -34.618 1.00 60.78 113 ALA A N 1
ATOM 911 C CA . ALA A 1 113 ? 10.961 -4.073 -35.406 1.00 60.78 113 ALA A CA 1
ATOM 912 C C . ALA A 1 113 ? 11.425 -3.436 -36.730 1.00 60.78 113 ALA A C 1
ATOM 914 O O . ALA A 1 113 ? 12.500 -3.759 -37.233 1.00 60.78 113 ALA A O 1
ATOM 915 N N . THR A 1 114 ? 10.659 -2.485 -37.269 1.00 60.12 114 THR A N 1
ATOM 916 C CA . THR A 1 114 ? 11.018 -1.672 -38.443 1.00 60.12 114 THR A CA 1
ATOM 917 C C . THR A 1 114 ? 11.737 -0.368 -38.094 1.00 60.12 114 THR A C 1
ATOM 919 O O . THR A 1 114 ? 12.424 0.195 -38.950 1.00 60.12 114 THR A O 1
ATOM 922 N N . GLN A 1 115 ? 11.659 0.106 -36.845 1.00 62.00 115 GLN A N 1
ATOM 923 C CA . GLN A 1 115 ? 12.439 1.257 -36.394 1.00 62.00 115 GLN A CA 1
ATOM 924 C C . GLN A 1 115 ? 13.871 0.818 -36.088 1.00 62.00 115 GLN A C 1
ATOM 926 O O . GLN A 1 115 ? 14.217 0.393 -34.985 1.00 62.00 115 GLN A O 1
ATOM 931 N N . ARG A 1 116 ? 14.751 0.966 -37.083 1.00 60.31 116 ARG A N 1
ATOM 932 C CA . ARG A 1 116 ? 16.196 0.958 -36.835 1.00 60.31 116 ARG A CA 1
ATOM 933 C C . ARG A 1 116 ? 16.504 1.995 -35.758 1.00 60.31 116 ARG A C 1
ATOM 935 O O . ARG A 1 116 ? 15.974 3.105 -35.804 1.00 60.31 116 ARG A O 1
ATOM 942 N N . ARG A 1 117 ? 17.388 1.657 -34.810 1.00 63.62 117 ARG A N 1
ATOM 943 C CA . ARG A 1 117 ? 17.953 2.659 -33.894 1.00 63.62 117 ARG A CA 1
ATOM 944 C C . ARG A 1 117 ? 18.419 3.843 -34.758 1.00 63.62 117 ARG A C 1
ATOM 946 O O . ARG A 1 117 ? 19.169 3.580 -35.701 1.00 63.62 117 ARG A O 1
ATOM 953 N N . PRO A 1 118 ? 18.021 5.096 -34.462 1.00 63.25 118 PRO A N 1
ATOM 954 C CA . PRO A 1 118 ? 18.223 6.245 -35.355 1.00 63.25 118 PRO A CA 1
ATOM 955 C C . PRO A 1 118 ? 19.668 6.472 -35.826 1.00 63.25 118 PRO A C 1
ATOM 957 O O . PRO A 1 118 ? 19.891 7.211 -36.775 1.00 63.25 118 PRO A O 1
ATOM 960 N N . ASN A 1 119 ? 20.648 5.831 -35.181 1.00 65.75 119 ASN A N 1
ATOM 961 C CA . ASN A 1 119 ? 22.068 5.989 -35.460 1.00 65.75 119 ASN A CA 1
ATOM 962 C C . ASN A 1 119 ? 22.830 4.668 -35.695 1.00 65.75 119 ASN A C 1
ATOM 964 O O . ASN A 1 119 ? 24.052 4.622 -35.575 1.00 65.75 119 ASN A O 1
ATOM 968 N N . VAL A 1 120 ? 22.138 3.566 -36.005 1.00 69.88 120 VAL A N 1
ATOM 969 C CA . VAL A 1 120 ? 22.813 2.317 -36.392 1.00 69.88 120 VAL A CA 1
ATOM 970 C C . VAL A 1 120 ? 22.966 2.297 -37.905 1.00 69.88 120 VAL A C 1
ATOM 972 O O . VAL A 1 120 ? 22.002 2.093 -38.646 1.00 69.88 120 VAL A O 1
ATOM 975 N N . ARG A 1 121 ? 24.200 2.518 -38.369 1.00 70.50 121 ARG A N 1
ATOM 976 C CA . ARG A 1 121 ? 24.548 2.347 -39.781 1.00 70.50 121 ARG A CA 1
ATOM 977 C C . ARG A 1 121 ? 24.248 0.896 -40.176 1.00 70.50 121 ARG A C 1
ATOM 979 O O . ARG A 1 121 ? 24.603 -0.006 -39.414 1.00 70.50 121 ARG A O 1
ATOM 986 N N . PRO A 1 122 ? 23.602 0.644 -41.328 1.00 69.50 122 PRO A N 1
ATOM 987 C CA . PRO A 1 122 ? 23.437 -0.717 -41.814 1.00 69.50 122 PRO A CA 1
ATOM 988 C C . PRO A 1 122 ? 24.808 -1.387 -41.859 1.00 69.50 122 PRO A C 1
ATOM 990 O O . PRO A 1 122 ? 25.756 -0.802 -42.386 1.00 69.50 122 PRO A O 1
ATOM 993 N N . SER A 1 123 ? 24.920 -2.596 -41.300 1.00 69.56 123 SER A N 1
ATOM 994 C CA . SER A 1 123 ? 26.076 -3.441 -41.577 1.00 69.56 123 SER A CA 1
ATOM 995 C C . SER A 1 123 ? 26.140 -3.587 -43.091 1.00 69.56 123 SER A C 1
ATOM 997 O O . SER A 1 123 ? 25.247 -4.182 -43.695 1.00 69.56 123 SER A O 1
ATOM 999 N N . GLY A 1 124 ? 27.131 -2.938 -43.704 1.00 75.62 124 GLY A N 1
ATOM 1000 C CA . GLY A 1 124 ? 27.332 -3.000 -45.144 1.00 75.62 124 GLY A CA 1
ATOM 1001 C C . GLY A 1 124 ? 27.514 -4.451 -45.592 1.00 75.62 124 GLY A C 1
ATOM 1002 O O . GLY A 1 124 ? 27.744 -5.327 -44.748 1.00 75.62 124 GLY A O 1
ATOM 1003 N N . PRO A 1 125 ? 27.424 -4.725 -46.905 1.00 72.50 125 PRO A N 1
ATOM 1004 C CA . PRO A 1 125 ? 27.719 -6.044 -47.440 1.00 72.50 125 PRO A CA 1
ATOM 1005 C C . PRO A 1 125 ? 29.040 -6.518 -46.842 1.00 72.50 125 PRO A C 1
ATOM 1007 O O . PRO A 1 125 ? 30.063 -5.841 -46.970 1.00 72.50 125 PRO A O 1
ATOM 1010 N N . ARG A 1 126 ? 29.006 -7.635 -46.109 1.00 64.25 126 ARG A N 1
ATOM 1011 C CA . ARG A 1 126 ? 30.214 -8.231 -45.549 1.00 64.25 126 ARG A CA 1
ATOM 1012 C C . ARG A 1 126 ? 31.055 -8.605 -46.763 1.00 64.25 126 ARG A C 1
ATOM 1014 O O . ARG A 1 126 ? 30.701 -9.548 -47.465 1.00 64.25 126 ARG A O 1
ATOM 1021 N N . ALA A 1 127 ? 32.086 -7.811 -47.062 1.00 61.53 127 ALA A N 1
ATOM 1022 C CA . ALA A 1 127 ? 32.988 -8.101 -48.164 1.00 61.53 127 ALA A CA 1
ATOM 1023 C C . ALA A 1 127 ? 33.440 -9.547 -47.978 1.00 61.53 127 ALA A C 1
ATOM 1025 O O . ALA A 1 127 ? 33.984 -9.893 -46.925 1.00 61.53 127 ALA A O 1
ATOM 1026 N N . SER A 1 128 ? 33.107 -10.406 -48.941 1.00 59.44 128 SER A N 1
ATOM 1027 C CA . SER A 1 128 ? 33.550 -11.792 -48.951 1.00 59.44 128 SER A CA 1
ATOM 1028 C C . SER A 1 128 ? 35.058 -11.756 -48.761 1.00 59.44 128 SER A C 1
ATOM 1030 O O . SER A 1 128 ? 35.763 -11.215 -49.614 1.00 59.44 128 SER A O 1
ATOM 1032 N N . GLY A 1 129 ? 35.530 -12.206 -47.597 1.00 52.12 129 GLY A N 1
ATOM 1033 C CA . GLY A 1 129 ? 36.923 -12.051 -47.218 1.00 52.12 129 GLY A CA 1
ATOM 1034 C C . GLY A 1 129 ? 37.811 -12.578 -48.335 1.00 52.12 129 GLY A C 1
ATOM 1035 O O . GLY A 1 129 ? 37.722 -13.752 -48.699 1.00 52.12 129 GLY A O 1
ATOM 1036 N N . SER A 1 130 ? 38.661 -11.705 -48.878 1.00 50.12 130 SER A N 1
ATOM 1037 C CA . SER A 1 130 ? 39.853 -12.144 -49.588 1.00 50.12 130 SER A CA 1
ATOM 1038 C C . SER A 1 130 ? 40.525 -13.185 -48.697 1.00 50.12 130 SER A C 1
ATOM 1040 O O . SER A 1 130 ? 40.826 -12.909 -47.531 1.00 50.12 130 SER A O 1
ATOM 1042 N N . LYS A 1 131 ? 40.705 -14.405 -49.210 1.00 52.12 131 LYS A N 1
ATOM 1043 C CA . LYS A 1 131 ? 41.497 -15.439 -48.546 1.00 52.12 131 LYS A CA 1
ATOM 1044 C C . LYS A 1 131 ? 42.966 -15.007 -48.570 1.00 52.12 131 LYS A C 1
ATOM 1046 O O . LYS A 1 131 ? 43.776 -15.597 -49.278 1.00 52.12 131 LYS A O 1
ATOM 1051 N N . THR A 1 132 ? 43.334 -14.001 -47.783 1.00 48.47 132 THR A N 1
ATOM 1052 C CA . THR A 1 132 ? 44.734 -13.735 -47.468 1.00 48.47 132 THR A CA 1
ATOM 1053 C C . THR A 1 132 ? 45.173 -14.840 -46.519 1.00 48.47 132 THR A C 1
ATOM 1055 O O . THR A 1 132 ? 44.987 -14.758 -45.304 1.00 48.47 132 THR A O 1
ATOM 1058 N N . LYS A 1 133 ? 45.711 -15.924 -47.090 1.00 45.91 133 LYS A N 1
ATOM 1059 C CA . LYS A 1 133 ? 46.465 -16.930 -46.343 1.00 45.91 133 LYS A CA 1
ATOM 1060 C C . LYS A 1 133 ? 47.610 -16.198 -45.644 1.00 45.91 133 LYS A C 1
ATOM 1062 O O . LYS A 1 133 ? 48.614 -15.877 -46.273 1.00 45.91 133 LYS A O 1
ATOM 1067 N N . ARG A 1 134 ? 47.464 -15.917 -44.350 1.00 45.47 134 ARG A N 1
ATOM 1068 C CA . ARG A 1 134 ? 48.608 -15.580 -43.503 1.00 45.47 134 ARG A CA 1
ATOM 1069 C C . ARG A 1 134 ? 49.508 -16.816 -43.497 1.00 45.47 134 ARG A C 1
ATOM 1071 O O . ARG A 1 134 ? 49.146 -17.826 -42.902 1.00 45.47 134 ARG A O 1
ATOM 1078 N N . LYS A 1 135 ? 50.638 -16.769 -44.210 1.00 46.56 135 LYS A N 1
ATOM 1079 C CA . LYS A 1 135 ? 51.744 -17.698 -43.952 1.00 46.56 135 LYS A CA 1
ATOM 1080 C C . LYS A 1 135 ? 52.240 -17.375 -42.546 1.00 46.56 135 LYS A C 1
ATOM 1082 O O . LYS A 1 135 ? 52.782 -16.296 -42.324 1.00 46.56 135 LYS A O 1
ATOM 1087 N N . LEU A 1 136 ? 51.987 -18.273 -41.602 1.00 49.09 136 LEU A N 1
ATOM 1088 C CA . LEU A 1 136 ? 52.610 -18.229 -40.288 1.00 49.09 136 LEU A CA 1
ATOM 1089 C C . LEU A 1 136 ? 54.099 -18.523 -40.512 1.00 49.09 136 LEU A C 1
ATOM 1091 O O . LEU A 1 136 ? 54.441 -19.569 -41.059 1.00 49.09 136 LEU A O 1
ATOM 1095 N N . ALA A 1 137 ? 54.978 -17.573 -40.203 1.00 53.88 137 ALA A N 1
ATOM 1096 C CA . ALA A 1 137 ? 56.414 -17.786 -40.310 1.00 53.88 137 ALA A CA 1
ATOM 1097 C C . ALA A 1 137 ? 56.856 -18.719 -39.170 1.00 53.88 137 ALA A C 1
ATOM 1099 O O . ALA A 1 137 ? 57.101 -18.273 -38.054 1.00 53.88 137 ALA A O 1
ATOM 1100 N N . GLU A 1 138 ? 56.954 -20.019 -39.459 1.00 58.94 138 GLU A N 1
ATOM 1101 C CA . GLU A 1 138 ? 57.431 -21.076 -38.544 1.00 58.94 138 GLU A CA 1
ATOM 1102 C C . GLU A 1 138 ? 58.861 -20.837 -38.019 1.00 58.94 138 GLU A C 1
ATOM 1104 O O . GLU A 1 138 ? 59.284 -21.454 -37.044 1.00 58.94 138 GLU A O 1
ATOM 1109 N N . SER A 1 139 ? 59.602 -19.906 -38.624 1.00 59.75 139 SER A N 1
ATOM 1110 C CA . SER A 1 139 ? 61.014 -19.662 -38.329 1.00 59.75 139 SER A CA 1
ATOM 1111 C C . SER A 1 139 ? 61.280 -19.091 -36.934 1.00 59.75 139 SER A C 1
ATOM 1113 O O . SER A 1 139 ? 62.345 -19.355 -36.393 1.00 59.75 139 SER A O 1
ATOM 1115 N N . GLN A 1 140 ? 60.363 -18.316 -36.342 1.00 54.66 140 GLN A N 1
ATOM 1116 C CA . GLN A 1 140 ? 60.670 -17.624 -35.079 1.00 54.66 140 GLN A CA 1
ATOM 1117 C C . GLN A 1 140 ? 60.364 -18.479 -33.845 1.00 54.66 140 GLN A C 1
ATOM 1119 O O . GLN A 1 140 ? 61.127 -18.444 -32.884 1.00 54.66 140 GLN A O 1
ATOM 1124 N N . VAL A 1 141 ? 59.310 -19.303 -33.894 1.00 58.97 141 VAL A N 1
ATOM 1125 C CA . VAL A 1 141 ? 58.879 -20.152 -32.766 1.00 58.97 141 VAL A CA 1
ATOM 1126 C C . VAL A 1 141 ? 59.874 -21.288 -32.510 1.00 58.97 141 VAL A C 1
ATOM 1128 O O . VAL A 1 141 ? 60.212 -21.570 -31.363 1.00 58.97 141 VAL A O 1
ATOM 1131 N N . ALA A 1 142 ? 60.406 -21.910 -33.568 1.00 60.56 142 ALA A N 1
ATOM 1132 C CA . ALA A 1 142 ? 61.380 -22.996 -33.433 1.00 60.56 142 ALA A CA 1
ATOM 1133 C C . ALA A 1 142 ? 62.705 -22.529 -32.800 1.00 60.56 142 ALA A C 1
ATOM 1135 O O . ALA A 1 142 ? 63.359 -23.288 -32.082 1.00 60.56 142 ALA A O 1
ATOM 1136 N N . GLU A 1 143 ? 63.086 -21.274 -33.040 1.00 57.91 143 GLU A N 1
ATOM 1137 C CA . GLU A 1 143 ? 64.298 -20.674 -32.484 1.00 57.91 143 GLU A CA 1
ATOM 1138 C C . GLU A 1 143 ? 64.098 -20.242 -31.022 1.00 57.91 143 GLU A C 1
ATOM 1140 O O . GLU A 1 143 ? 64.992 -20.438 -30.199 1.00 57.91 143 GLU A O 1
ATOM 1145 N N . THR A 1 144 ? 62.895 -19.774 -30.654 1.00 59.88 144 THR A N 1
ATOM 1146 C CA . THR A 1 144 ? 62.570 -19.458 -29.249 1.00 59.88 144 THR A CA 1
ATOM 1147 C C . THR A 1 144 ? 62.503 -20.715 -28.384 1.00 59.88 144 THR A C 1
ATOM 1149 O O . THR A 1 144 ? 63.044 -20.728 -27.282 1.00 59.88 144 THR A O 1
ATOM 1152 N N . VAL A 1 145 ? 61.902 -21.797 -28.891 1.00 68.00 145 VAL A N 1
ATOM 1153 C CA . VAL A 1 145 ? 61.784 -23.071 -28.158 1.00 68.00 145 VAL A CA 1
ATOM 1154 C C . VAL A 1 145 ? 63.154 -23.725 -27.944 1.00 68.00 145 VAL A C 1
ATOM 1156 O O . VAL A 1 145 ? 63.428 -24.222 -26.855 1.00 68.00 145 VAL A O 1
ATOM 1159 N N . LYS A 1 146 ? 64.059 -23.665 -28.933 1.00 66.94 146 LYS A N 1
ATOM 1160 C CA . LYS A 1 146 ? 65.442 -24.154 -28.769 1.00 66.94 146 LYS A CA 1
ATOM 1161 C C . LYS A 1 146 ? 66.254 -23.346 -27.761 1.00 66.94 146 LYS A C 1
ATOM 1163 O O . LYS A 1 146 ? 67.121 -23.921 -27.111 1.00 66.94 146 LYS A O 1
ATOM 1168 N N . LYS A 1 147 ? 65.997 -22.041 -27.648 1.00 66.62 147 LYS A N 1
ATOM 1169 C CA . LYS A 1 147 ? 66.660 -21.183 -26.662 1.00 66.62 147 LYS A CA 1
ATOM 1170 C C . LYS A 1 147 ? 66.193 -21.521 -25.243 1.00 66.62 147 LYS A C 1
ATOM 1172 O O . LYS A 1 147 ? 67.024 -21.753 -24.381 1.00 66.62 147 LYS A O 1
ATOM 1177 N N . LEU A 1 148 ? 64.883 -21.681 -25.045 1.00 64.44 148 LEU A N 1
ATOM 1178 C CA . LEU A 1 148 ? 64.294 -22.016 -23.741 1.00 64.44 148 LEU A CA 1
ATOM 1179 C C . LEU A 1 148 ? 64.674 -23.417 -23.234 1.00 64.44 148 LEU A C 1
ATOM 1181 O O . LEU A 1 148 ? 64.839 -23.603 -22.036 1.00 64.44 148 LEU A O 1
ATOM 1185 N N . LEU A 1 149 ? 64.856 -24.392 -24.131 1.00 65.56 149 LEU A N 1
ATOM 1186 C CA . LEU A 1 149 ? 65.300 -25.746 -23.765 1.00 65.56 149 LEU A CA 1
ATOM 1187 C C . LEU A 1 149 ? 66.783 -25.828 -23.376 1.00 65.56 149 LEU A C 1
ATOM 1189 O O . LEU A 1 149 ? 67.202 -26.839 -22.824 1.00 65.56 149 LEU A O 1
ATOM 1193 N N . LYS A 1 150 ? 67.587 -24.803 -23.685 1.00 55.91 150 LYS A N 1
ATOM 1194 C CA . LYS A 1 150 ? 69.023 -24.796 -23.381 1.00 55.91 150 LYS A CA 1
ATOM 1195 C C . LYS A 1 150 ? 69.350 -24.139 -22.039 1.00 55.91 150 LYS A C 1
ATOM 1197 O O . LYS A 1 150 ? 70.431 -24.372 -21.512 1.00 55.91 150 LYS A O 1
ATOM 1202 N N . ASP A 1 151 ? 68.398 -23.398 -21.479 1.00 50.50 151 ASP A N 1
ATOM 1203 C CA . ASP A 1 151 ? 68.555 -22.682 -20.212 1.00 50.50 151 ASP A CA 1
ATOM 1204 C C . ASP A 1 151 ? 68.082 -23.517 -18.994 1.00 50.50 151 ASP A C 1
ATOM 1206 O O . ASP A 1 151 ? 68.194 -23.061 -17.861 1.00 50.50 151 ASP A O 1
ATOM 1210 N N . SER A 1 152 ? 67.574 -24.747 -19.192 1.00 53.59 152 SER A N 1
ATOM 1211 C CA . SER A 1 152 ? 67.053 -25.620 -18.118 1.00 53.59 152 SER A CA 1
ATOM 1212 C C . SER A 1 152 ? 68.003 -26.733 -17.642 1.00 53.59 152 SER A C 1
ATOM 1214 O O . SER A 1 152 ? 67.591 -27.578 -16.853 1.00 53.59 152 SER A O 1
ATOM 1216 N N . GLU A 1 153 ? 69.260 -26.760 -18.095 1.00 56.44 153 GLU A N 1
ATOM 1217 C CA . GLU A 1 153 ? 70.296 -27.694 -17.616 1.00 56.44 153 GLU A CA 1
ATOM 1218 C C . GLU A 1 153 ? 71.520 -26.935 -17.078 1.00 56.44 153 GLU A C 1
ATOM 1220 O O . GLU A 1 153 ? 72.642 -27.104 -17.544 1.00 56.44 153 GLU A O 1
ATOM 1225 N N . SER A 1 154 ? 71.319 -26.088 -16.070 1.00 39.28 154 SER A N 1
ATOM 1226 C CA . SER A 1 154 ? 72.387 -25.781 -15.117 1.00 39.28 154 SER A CA 1
ATOM 1227 C C . SER A 1 154 ? 71.812 -25.255 -13.808 1.00 39.28 154 SER A C 1
ATOM 1229 O O . SER A 1 154 ? 71.339 -24.127 -13.726 1.00 39.28 154 SER A O 1
ATOM 1231 N N . ASP A 1 155 ? 71.968 -26.104 -12.806 1.00 34.47 155 ASP A N 1
ATOM 1232 C CA . ASP A 1 155 ? 72.253 -25.766 -11.421 1.00 34.47 155 ASP A CA 1
ATOM 1233 C C . ASP A 1 155 ? 71.113 -25.307 -10.504 1.00 34.47 155 ASP A C 1
ATOM 1235 O O . ASP A 1 155 ? 70.595 -24.193 -10.525 1.00 34.47 155 ASP A O 1
ATOM 1239 N N . THR A 1 156 ? 70.803 -26.247 -9.620 1.00 41.16 156 THR A N 1
ATOM 1240 C CA . THR A 1 156 ? 70.249 -26.086 -8.286 1.00 41.16 156 THR A CA 1
ATOM 1241 C C . THR A 1 156 ? 71.008 -25.039 -7.472 1.00 41.16 156 THR A C 1
ATOM 1243 O O . THR A 1 156 ? 72.223 -25.138 -7.355 1.00 41.16 156 THR A O 1
ATOM 1246 N N . THR A 1 157 ? 70.312 -24.108 -6.821 1.00 34.78 157 THR A N 1
ATOM 1247 C CA . THR A 1 157 ? 70.527 -23.739 -5.406 1.00 34.78 157 THR A CA 1
ATOM 1248 C C . THR A 1 157 ? 69.495 -22.700 -4.956 1.00 34.78 157 THR A C 1
ATOM 1250 O O . THR A 1 157 ? 68.869 -22.024 -5.764 1.00 34.78 157 THR A O 1
ATOM 1253 N N . GLU A 1 158 ? 69.265 -22.718 -3.647 1.00 42.50 158 GLU A N 1
ATOM 1254 C CA . GLU A 1 158 ? 68.254 -22.052 -2.821 1.00 42.50 158 GLU A CA 1
ATOM 1255 C C . GLU A 1 158 ? 68.082 -20.543 -3.076 1.00 42.50 158 GLU A C 1
ATOM 1257 O O . GLU A 1 158 ? 69.002 -19.916 -3.588 1.00 42.50 158 GLU A O 1
ATOM 1262 N N . LEU A 1 159 ? 66.922 -19.978 -2.690 1.00 36.12 159 LEU A N 1
ATOM 1263 C CA . LEU A 1 159 ? 66.777 -18.723 -1.920 1.00 36.12 159 LEU A CA 1
ATOM 1264 C C . LEU A 1 159 ? 65.284 -18.334 -1.736 1.00 36.12 159 LEU A C 1
ATOM 1266 O O . LEU A 1 159 ? 64.557 -18.096 -2.696 1.00 36.12 159 LEU A O 1
ATOM 1270 N N . ASP A 1 160 ? 64.889 -18.305 -0.462 1.00 33.09 160 ASP A N 1
ATOM 1271 C CA . ASP A 1 160 ? 63.958 -17.424 0.261 1.00 33.09 160 ASP A CA 1
ATOM 1272 C C . ASP A 1 160 ? 62.513 -17.161 -0.219 1.00 33.09 160 ASP A C 1
ATOM 1274 O O . ASP A 1 160 ? 62.222 -16.518 -1.225 1.00 33.09 160 ASP A O 1
ATOM 1278 N N . VAL A 1 161 ? 61.589 -17.601 0.642 1.00 44.91 161 VAL A N 1
ATOM 1279 C CA . VAL A 1 161 ? 60.154 -17.300 0.664 1.00 44.91 161 VAL A CA 1
ATOM 1280 C C . VAL A 1 161 ? 59.936 -15.999 1.442 1.00 44.91 161 VAL A C 1
ATOM 1282 O O . VAL A 1 161 ? 60.225 -15.971 2.636 1.00 44.91 161 VAL A O 1
ATOM 1285 N N . ASP A 1 162 ? 59.351 -14.970 0.819 1.00 31.97 162 ASP A N 1
ATOM 1286 C CA . ASP A 1 162 ? 58.629 -13.926 1.559 1.00 31.97 162 ASP A CA 1
ATOM 1287 C C . ASP A 1 162 ? 57.407 -13.365 0.797 1.00 31.97 162 ASP A C 1
ATOM 1289 O O . ASP A 1 162 ? 57.343 -13.324 -0.431 1.00 31.97 162 ASP A O 1
ATOM 1293 N N . MET A 1 163 ? 56.429 -12.998 1.620 1.00 40.88 163 MET A N 1
ATOM 1294 C CA . MET A 1 163 ? 55.068 -12.493 1.476 1.00 40.88 163 MET A CA 1
ATOM 1295 C C . MET A 1 163 ? 54.731 -11.531 0.328 1.00 40.88 163 MET A C 1
ATOM 1297 O O . MET A 1 163 ? 55.384 -10.516 0.121 1.00 40.88 163 MET A O 1
ATOM 1301 N N . SER A 1 164 ? 53.542 -11.717 -0.259 1.00 36.06 164 SER A N 1
ATOM 1302 C CA . SER A 1 164 ? 52.364 -10.920 0.139 1.00 36.06 164 SER A CA 1
ATOM 1303 C C . SER A 1 164 ? 51.105 -11.395 -0.598 1.00 36.06 164 SER A C 1
ATOM 1305 O O . SER A 1 164 ? 51.042 -11.415 -1.827 1.00 36.06 164 SER A O 1
ATOM 1307 N N . SER A 1 165 ? 50.103 -11.810 0.177 1.00 42.66 165 SER A N 1
ATOM 1308 C CA . SER A 1 165 ? 48.748 -12.144 -0.264 1.00 42.66 165 SER A CA 1
ATOM 1309 C C . SER A 1 165 ? 47.852 -10.968 0.096 1.00 42.66 165 SER A C 1
ATOM 1311 O O . SER A 1 165 ? 47.489 -10.846 1.263 1.00 42.66 165 SER A O 1
ATOM 1313 N N . ASP A 1 166 ? 47.453 -10.156 -0.879 1.00 34.19 166 ASP A N 1
ATOM 1314 C CA . ASP A 1 166 ? 46.447 -9.119 -0.652 1.00 34.19 166 ASP A CA 1
ATOM 1315 C C . ASP A 1 166 ? 45.075 -9.635 -1.110 1.00 34.19 166 ASP A C 1
ATOM 1317 O O . ASP A 1 166 ? 44.765 -9.715 -2.302 1.00 34.19 166 ASP A O 1
ATOM 1321 N N . LYS A 1 167 ? 44.291 -10.090 -0.129 1.00 45.88 167 LYS A N 1
ATOM 1322 C CA . LYS A 1 167 ? 42.847 -10.304 -0.233 1.00 45.88 167 LYS A CA 1
ATOM 1323 C C . LYS A 1 167 ? 42.206 -9.104 0.442 1.00 45.88 167 LYS A C 1
ATOM 1325 O O . LYS A 1 167 ? 42.392 -8.926 1.640 1.00 45.88 167 LYS A O 1
ATOM 1330 N N . THR A 1 168 ? 41.438 -8.317 -0.296 1.00 37.75 168 THR A N 1
ATOM 1331 C CA . THR A 1 168 ? 40.544 -7.339 0.317 1.00 37.75 168 THR A CA 1
ATOM 1332 C C . THR A 1 168 ? 39.142 -7.926 0.375 1.00 37.75 168 THR A C 1
ATOM 1334 O O . THR A 1 168 ? 38.347 -7.832 -0.560 1.00 37.75 168 THR A O 1
ATOM 1337 N N . ASP A 1 169 ? 38.866 -8.564 1.509 1.00 36.03 169 ASP A N 1
ATOM 1338 C CA . ASP A 1 169 ? 37.517 -8.784 2.009 1.00 36.03 169 ASP A CA 1
ATOM 1339 C C . ASP A 1 169 ? 36.901 -7.407 2.297 1.00 36.03 169 ASP A C 1
ATOM 1341 O O . ASP A 1 169 ? 37.463 -6.604 3.039 1.00 36.03 169 ASP A O 1
ATOM 1345 N N . THR A 1 170 ? 35.771 -7.088 1.664 1.00 40.88 170 THR A N 1
ATOM 1346 C CA . THR A 1 170 ? 34.934 -5.961 2.100 1.00 40.88 170 THR A CA 1
ATOM 1347 C C . THR A 1 170 ? 33.765 -6.551 2.868 1.00 40.88 170 THR A C 1
ATOM 1349 O O . THR A 1 170 ? 32.707 -6.842 2.309 1.00 40.88 170 THR A O 1
ATOM 1352 N N . GLU A 1 171 ? 34.007 -6.794 4.151 1.00 39.78 171 GLU A N 1
ATOM 1353 C CA . GLU A 1 171 ? 32.964 -6.950 5.154 1.00 39.78 171 GLU A CA 1
ATOM 1354 C C . GLU A 1 171 ? 32.184 -5.630 5.208 1.00 39.78 171 GLU A C 1
ATOM 1356 O O . GLU A 1 171 ? 32.743 -4.568 5.476 1.00 39.78 171 GLU A O 1
ATOM 1361 N N . PHE A 1 172 ? 30.896 -5.673 4.873 1.00 36.97 172 PHE A N 1
ATOM 1362 C CA . PHE A 1 172 ? 29.976 -4.593 5.203 1.00 36.97 172 PHE A CA 1
ATOM 1363 C C . PHE A 1 172 ? 29.332 -4.978 6.532 1.00 36.97 172 PHE A C 1
ATOM 1365 O O . PHE A 1 172 ? 28.413 -5.800 6.565 1.00 36.97 172 PHE A O 1
ATOM 1372 N N . GLU A 1 173 ? 29.884 -4.446 7.624 1.00 39.00 173 GLU A N 1
ATOM 1373 C CA . GLU A 1 173 ? 29.273 -4.494 8.949 1.00 39.00 173 GLU A CA 1
ATOM 1374 C C . GLU A 1 173 ? 27.863 -3.901 8.868 1.00 39.00 173 GLU A C 1
ATOM 1376 O O . GLU A 1 173 ? 27.651 -2.739 8.522 1.00 39.00 173 GLU A O 1
ATOM 1381 N N . SER A 1 174 ? 26.881 -4.748 9.159 1.00 44.81 174 SER A N 1
ATOM 1382 C CA . SER A 1 174 ? 25.516 -4.337 9.439 1.00 44.81 174 SER A CA 1
ATOM 1383 C C . SER A 1 174 ? 25.451 -3.968 10.916 1.00 44.81 174 SER A C 1
ATOM 1385 O O . SER A 1 174 ? 25.100 -4.812 11.741 1.00 44.81 174 SER A O 1
ATOM 1387 N N . ASP A 1 175 ? 25.779 -2.719 11.241 1.00 30.97 175 ASP A N 1
ATOM 1388 C CA . ASP A 1 175 ? 25.460 -2.133 12.544 1.00 30.97 175 ASP A CA 1
ATOM 1389 C C . ASP A 1 175 ? 23.940 -1.967 12.644 1.00 30.97 175 ASP A C 1
ATOM 1391 O O . ASP A 1 175 ? 23.338 -0.970 12.239 1.00 30.97 175 ASP A O 1
ATOM 1395 N N . CYS A 1 176 ? 23.290 -3.013 13.148 1.00 38.59 176 CYS A N 1
ATOM 1396 C CA . CYS A 1 176 ? 21.947 -2.915 13.683 1.00 38.59 176 CYS A CA 1
ATOM 1397 C C . CYS A 1 176 ? 22.060 -2.366 15.105 1.00 38.59 176 CYS A C 1
ATOM 1399 O O . CYS A 1 176 ? 22.091 -3.138 16.064 1.00 38.59 176 CYS A O 1
ATOM 1401 N N . ASP A 1 177 ? 22.090 -1.041 15.240 1.00 38.59 177 ASP A N 1
ATOM 1402 C CA . ASP A 1 177 ? 21.799 -0.399 16.518 1.00 38.59 177 ASP A CA 1
ATOM 1403 C C . ASP A 1 177 ? 20.340 -0.698 16.884 1.00 38.59 177 ASP A C 1
ATOM 1405 O O . ASP A 1 177 ? 19.384 -0.056 16.438 1.00 38.59 177 ASP A O 1
ATOM 1409 N N . LEU A 1 178 ? 20.178 -1.742 17.693 1.00 43.03 178 LEU A N 1
ATOM 1410 C CA . LEU A 1 178 ? 18.978 -2.024 18.454 1.00 43.03 178 LEU A CA 1
ATOM 1411 C C . LEU A 1 178 ? 18.836 -0.902 19.493 1.00 43.03 178 LEU A C 1
ATOM 1413 O O . LEU A 1 178 ? 19.366 -0.991 20.598 1.00 43.03 178 LEU A O 1
ATOM 1417 N N . VAL A 1 179 ? 18.146 0.182 19.137 1.00 44.38 179 VAL A N 1
ATOM 1418 C CA . VAL A 1 179 ? 17.646 1.130 20.137 1.00 44.38 179 VAL A CA 1
ATOM 1419 C C . VAL A 1 179 ? 16.564 0.426 20.949 1.00 44.38 179 VAL A C 1
ATOM 1421 O O . VAL A 1 179 ? 15.405 0.333 20.546 1.00 44.38 179 VAL A O 1
ATOM 1424 N N . ASP A 1 180 ? 16.990 -0.110 22.087 1.00 37.62 180 ASP A N 1
ATOM 1425 C CA . ASP A 1 180 ? 16.138 -0.615 23.152 1.00 37.62 180 ASP A CA 1
ATOM 1426 C C . ASP A 1 180 ? 15.370 0.583 23.732 1.00 37.62 180 ASP A C 1
ATOM 1428 O O . ASP A 1 180 ? 15.878 1.358 24.545 1.00 37.62 180 ASP A O 1
ATOM 1432 N N . VAL A 1 181 ? 14.158 0.821 23.225 1.00 43.91 181 VAL A N 1
ATOM 1433 C CA . VAL A 1 181 ? 13.243 1.800 23.814 1.00 43.91 181 VAL A CA 1
ATOM 1434 C C . VAL A 1 181 ? 12.627 1.142 25.044 1.00 43.91 181 VAL A C 1
ATOM 1436 O O . VAL A 1 181 ? 11.529 0.588 24.993 1.00 43.91 181 VAL A O 1
ATOM 1439 N N . SER A 1 182 ? 13.356 1.205 26.158 1.00 40.19 182 SER A N 1
ATOM 1440 C CA . SER A 1 182 ? 12.796 1.019 27.493 1.00 40.19 182 SER A CA 1
ATOM 1441 C C . SER A 1 182 ? 11.746 2.102 27.721 1.00 40.19 182 SER A C 1
ATOM 1443 O O . SER A 1 182 ? 12.061 3.258 27.999 1.00 40.19 182 SER A O 1
ATOM 1445 N N . ILE A 1 183 ? 10.478 1.738 27.541 1.00 43.28 183 ILE A N 1
ATOM 1446 C CA . ILE A 1 183 ? 9.344 2.533 28.006 1.00 43.28 183 ILE A CA 1
ATOM 1447 C C . ILE A 1 183 ? 9.282 2.329 29.520 1.00 43.28 183 ILE A C 1
ATOM 1449 O O . ILE A 1 183 ? 8.729 1.333 29.995 1.00 43.28 183 ILE A O 1
ATOM 1453 N N . ASP A 1 184 ? 9.878 3.260 30.265 1.00 35.00 184 ASP A N 1
ATOM 1454 C CA . ASP A 1 184 ? 9.668 3.366 31.706 1.00 35.00 184 ASP A CA 1
ATOM 1455 C C . ASP A 1 184 ? 8.173 3.573 31.956 1.00 35.00 184 ASP A C 1
ATOM 1457 O O . ASP A 1 184 ? 7.561 4.575 31.583 1.00 35.00 184 ASP A O 1
ATOM 1461 N N . SER A 1 185 ? 7.574 2.538 32.531 1.00 49.69 185 SER A N 1
ATOM 1462 C CA . SER A 1 185 ? 6.174 2.486 32.920 1.00 49.69 185 SER A CA 1
ATOM 1463 C C . SER A 1 185 ? 6.049 2.953 34.363 1.00 49.69 185 SER A C 1
ATOM 1465 O O . SER A 1 185 ? 5.643 2.169 35.203 1.00 49.69 185 SER A O 1
ATOM 1467 N N . ASP A 1 186 ? 6.422 4.196 34.653 1.00 47.31 186 ASP A N 1
ATOM 1468 C CA . ASP A 1 186 ? 6.197 4.822 35.957 1.00 47.31 186 ASP A CA 1
ATOM 1469 C C . ASP A 1 186 ? 6.116 6.340 35.769 1.00 47.31 186 ASP A C 1
ATOM 1471 O O . ASP A 1 186 ? 7.135 7.012 35.702 1.00 47.31 186 ASP A O 1
ATOM 1475 N N . GLU A 1 187 ? 4.894 6.854 35.602 1.00 50.81 187 GLU A N 1
ATOM 1476 C CA . GLU A 1 187 ? 4.420 8.165 36.087 1.00 50.81 187 GLU A CA 1
ATOM 1477 C C . GLU A 1 187 ? 3.091 8.521 35.402 1.00 50.81 187 GLU A C 1
ATOM 1479 O O . GLU A 1 187 ? 3.045 9.257 34.423 1.00 50.81 187 GLU A O 1
ATOM 1484 N N . PHE A 1 188 ? 1.984 8.001 35.935 1.00 41.03 188 PHE A N 1
ATOM 1485 C CA . PHE A 1 188 ? 0.678 8.670 35.870 1.00 41.03 188 PHE A CA 1
ATOM 1486 C C . PHE A 1 188 ? -0.123 8.321 37.137 1.00 41.03 188 PHE A C 1
ATOM 1488 O O . PHE A 1 188 ? -1.142 7.637 37.093 1.00 41.03 188 PHE A O 1
ATOM 1495 N N . GLU A 1 189 ? 0.364 8.803 38.284 1.00 47.19 189 GLU A N 1
ATOM 1496 C CA . GLU A 1 189 ? -0.482 9.145 39.433 1.00 47.19 189 GLU A CA 1
ATOM 1497 C C . GLU A 1 189 ? -0.643 10.672 39.474 1.00 47.19 189 GLU A C 1
ATOM 1499 O O . GLU A 1 189 ? 0.267 11.393 39.885 1.00 47.19 189 GLU A O 1
ATOM 1504 N N . ASN A 1 190 ? -1.790 11.149 38.978 1.00 38.94 190 ASN A N 1
ATOM 1505 C CA . ASN A 1 190 ? -2.650 12.179 39.586 1.00 38.94 190 ASN A CA 1
ATOM 1506 C C . ASN A 1 190 ? -3.837 12.508 38.675 1.00 38.94 190 ASN A C 1
ATOM 1508 O O . ASN A 1 190 ? -3.608 12.947 37.526 1.00 38.94 190 ASN A O 1
#

Foldseek 3Di:
DLVVVLVVVVVVCCVVVVLVVDDPVVSLVCQCVDPCCVSNVVVNVVVVVVVPDDPDCVVVVVLVVVLVVCCPVVNVPDDPVRSVVVSCCVVPNDDPVPDDCVVVVVVCVVPPVPDDPPPDDPPPDPPPDDPPPPPDPPVPVVVVVVVVVVVPPDDDDDDDDDDDDDDDDDDPDPPPPPPPPPPPPDDDDD

InterPro domains:
  IPR008906 HAT, C-terminal dimerisation domain [PF05699] (35-87)
  IPR012337 Ribonuclease H-like superfamily [SSF53098] (37-88)

Organism: Paramuricea clavata (NCBI:txid317549)

Radius of gyration: 36.68 Å; chains: 1; bounding box: 96×48×89 Å

Sequence (190 aa):
MKIECEWDELKQLVETTGLKTMTYVDVWAKLFSSSKKESLSNILHVAEILLVVPISNATLERMFSTMNLIHSDWRNCLGEKRVENLLRIWVEGPAPEKFDAQPVLARWTEKCATQRRPNVRPSGPRASGSKTKRKLAESQVAETVKKLLKDSESDTTELDVDMSSDKTDTEFESDCDLVDVSIDSDEFEN